Protein AF-A0A949JC53-F1 (afdb_monomer)

Radius of gyration: 21.45 Å; Cα contacts (8 Å, |Δi|>4): 448; chains: 1; bounding box: 57×36×57 Å

Solvent-accessible surface area (backbone atoms only — not comparable to full-atom values): 15168 Å² total; per-residue (Å²): 113,75,51,43,52,33,27,23,20,43,12,24,28,53,24,47,77,73,70,46,55,82,69,54,17,54,52,41,6,49,57,23,25,50,63,68,54,41,64,61,39,59,80,43,37,79,64,39,66,74,40,99,60,25,71,49,54,38,85,60,16,42,64,38,10,58,61,41,40,53,50,56,18,48,58,40,27,75,80,37,54,68,62,9,50,51,46,38,52,27,44,50,48,37,47,49,58,38,23,39,13,55,81,26,33,20,46,51,38,92,84,36,89,63,68,47,54,68,25,56,28,32,72,74,39,68,68,60,42,52,32,21,46,47,17,42,42,15,72,80,71,73,41,65,46,67,60,30,47,49,52,41,51,46,52,54,50,48,40,48,56,46,48,72,72,40,81,66,53,93,50,40,39,32,79,44,95,55,33,29,32,37,65,47,85,65,94,39,33,42,30,33,39,33,38,76,84,62,57,73,50,73,49,81,41,71,39,53,44,92,88,57,58,68,69,59,52,54,56,48,52,51,56,33,65,80,38,79,50,38,79,71,38,78,47,62,23,42,39,80,52,98,86,32,41,39,37,32,29,57,68,57,78,77,51,61,93,86,44,89,81,72,68,60,37,37,38,39,78,90,79,71,43,47,29,33,72,58,95,89,37,84,42,78,108

Mean predicted aligned error: 5.54 Å

Structure (mmCIF, N/CA/C/O backbone):
data_AF-A0A949JC53-F1
#
_entry.id   AF-A0A949JC53-F1
#
loop_
_atom_site.group_PDB
_atom_site.id
_atom_site.type_symbol
_atom_site.label_atom_id
_atom_site.label_alt_id
_atom_site.label_comp_id
_atom_site.label_asym_id
_atom_site.label_entity_id
_atom_site.label_seq_id
_atom_site.pdbx_PDB_ins_code
_atom_site.Cartn_x
_atom_site.Cartn_y
_atom_site.Cartn_z
_atom_site.occupancy
_atom_site.B_iso_or_equiv
_atom_site.auth_seq_id
_atom_site.auth_comp_id
_atom_site.auth_asym_id
_atom_site.auth_atom_id
_atom_site.pdbx_PDB_model_num
ATOM 1 N N . MET A 1 1 ? -5.232 5.824 -6.707 1.00 53.38 1 MET A N 1
ATOM 2 C CA . MET A 1 1 ? -4.637 6.855 -7.592 1.00 53.38 1 MET A CA 1
ATOM 3 C C . MET A 1 1 ? -3.238 7.276 -7.168 1.00 53.38 1 MET A C 1
ATOM 5 O O . MET A 1 1 ? -2.358 7.198 -8.003 1.00 53.38 1 MET A O 1
ATOM 9 N N . ALA A 1 2 ? -2.981 7.684 -5.919 1.00 59.00 2 ALA A N 1
ATOM 10 C CA . ALA A 1 2 ? -1.643 8.177 -5.573 1.00 59.00 2 ALA A CA 1
ATOM 11 C C . ALA A 1 2 ? -0.525 7.105 -5.632 1.00 59.00 2 ALA A C 1
ATOM 13 O O . ALA A 1 2 ? 0.585 7.415 -6.048 1.00 59.00 2 ALA A O 1
ATOM 14 N N . ALA A 1 3 ? -0.840 5.843 -5.305 1.00 74.75 3 ALA A N 1
ATOM 15 C CA . ALA A 1 3 ? 0.086 4.712 -5.450 1.00 74.75 3 ALA A CA 1
ATOM 16 C C . ALA A 1 3 ? 0.466 4.422 -6.917 1.00 74.75 3 ALA A C 1
ATOM 18 O O . ALA A 1 3 ? 1.625 4.134 -7.201 1.00 74.75 3 ALA A O 1
ATOM 19 N N . ALA A 1 4 ? -0.460 4.625 -7.861 1.00 85.19 4 ALA A N 1
ATOM 20 C CA . ALA A 1 4 ? -0.208 4.408 -9.286 1.00 85.19 4 ALA A CA 1
ATOM 21 C C . ALA A 1 4 ? 0.917 5.304 -9.835 1.00 85.19 4 ALA A C 1
ATOM 23 O O . ALA A 1 4 ? 1.639 4.894 -10.741 1.00 85.19 4 ALA A O 1
ATOM 24 N N . TYR A 1 5 ? 1.115 6.502 -9.265 1.00 90.69 5 TYR A N 1
ATOM 25 C CA . TYR A 1 5 ? 2.231 7.373 -9.648 1.00 90.69 5 TYR A CA 1
ATOM 26 C C . TYR A 1 5 ? 3.585 6.782 -9.270 1.00 90.69 5 TYR A C 1
ATOM 28 O O . TYR A 1 5 ? 4.510 6.858 -10.071 1.00 90.69 5 TYR A O 1
ATOM 36 N N . ILE A 1 6 ? 3.698 6.166 -8.087 1.00 94.44 6 ILE A N 1
ATOM 37 C CA . ILE A 1 6 ? 4.937 5.504 -7.665 1.00 94.44 6 ILE A CA 1
ATOM 38 C C . ILE A 1 6 ? 5.300 4.427 -8.684 1.00 94.44 6 ILE A C 1
ATOM 40 O O . ILE A 1 6 ? 6.411 4.422 -9.203 1.00 94.44 6 ILE A O 1
ATOM 44 N N . HIS A 1 7 ? 4.345 3.569 -9.038 1.00 94.69 7 HIS A N 1
ATOM 45 C CA . HIS A 1 7 ? 4.577 2.474 -9.981 1.00 94.69 7 HIS A CA 1
ATOM 46 C C . HIS A 1 7 ? 4.909 2.972 -11.390 1.00 94.69 7 HIS A C 1
ATOM 48 O O . HIS A 1 7 ? 5.831 2.462 -12.022 1.00 94.69 7 HIS A O 1
ATOM 54 N N . PHE A 1 8 ? 4.221 4.019 -11.851 1.00 95.94 8 PHE A N 1
ATOM 55 C CA . PHE A 1 8 ? 4.523 4.686 -13.117 1.00 95.94 8 PHE A CA 1
ATOM 56 C C . PHE A 1 8 ? 5.955 5.243 -13.146 1.00 95.94 8 PHE A C 1
ATOM 58 O O . PHE A 1 8 ? 6.707 4.988 -14.088 1.00 95.94 8 PHE A O 1
ATOM 65 N N . PHE A 1 9 ? 6.358 5.973 -12.102 1.00 97.44 9 PHE A N 1
ATOM 66 C CA . PHE A 1 9 ? 7.682 6.587 -12.030 1.00 97.44 9 PHE A CA 1
ATOM 67 C C . PHE A 1 9 ? 8.806 5.558 -11.905 1.00 97.44 9 PHE A C 1
ATOM 69 O O . PHE A 1 9 ? 9.848 5.693 -12.546 1.00 97.44 9 PHE A O 1
ATOM 76 N N . LEU A 1 10 ? 8.587 4.495 -11.135 1.00 97.31 10 LEU A N 1
ATOM 77 C CA . LEU A 1 10 ? 9.528 3.383 -11.070 1.00 97.31 10 LEU A CA 1
ATOM 78 C C . LEU A 1 10 ? 9.643 2.667 -12.418 1.00 97.31 10 LEU A C 1
ATOM 80 O O . LEU A 1 10 ? 10.749 2.297 -12.803 1.00 97.31 10 LEU A O 1
ATOM 84 N N . GLY A 1 11 ? 8.543 2.553 -13.168 1.00 97.44 11 GLY A N 1
ATOM 85 C CA . GLY A 1 11 ? 8.557 1.998 -14.518 1.00 97.44 11 GLY A CA 1
ATOM 86 C C . GLY A 1 11 ? 9.395 2.804 -15.507 1.00 97.44 11 GLY A C 1
ATOM 87 O O . GLY A 1 11 ? 10.150 2.223 -16.286 1.00 97.44 11 GLY A O 1
ATOM 88 N N . ILE A 1 12 ? 9.351 4.136 -15.418 1.00 98.12 12 ILE A N 1
ATOM 89 C CA . ILE A 1 12 ? 10.272 5.015 -16.156 1.00 98.12 12 ILE A CA 1
ATOM 90 C C . ILE A 1 12 ? 11.727 4.730 -15.747 1.00 98.12 12 ILE A C 1
ATOM 92 O O . ILE A 1 12 ? 12.594 4.589 -16.608 1.00 98.12 12 ILE A O 1
ATOM 96 N N . GLY A 1 13 ? 11.996 4.590 -14.446 1.00 97.88 13 GLY A N 1
ATOM 97 C CA . GLY A 1 13 ? 13.320 4.226 -13.933 1.00 97.88 13 GLY A CA 1
ATOM 98 C C . GLY A 1 13 ? 13.847 2.910 -14.506 1.00 97.88 13 GLY A C 1
ATOM 99 O O . GLY A 1 13 ? 14.988 2.832 -14.961 1.00 97.88 13 GLY A O 1
ATOM 100 N N . VAL A 1 14 ? 13.003 1.876 -14.535 1.00 98.00 14 VAL A N 1
ATOM 101 C CA . VAL A 1 14 ? 13.343 0.588 -15.154 1.00 98.00 14 VAL A CA 1
ATOM 102 C C . VAL A 1 14 ? 13.634 0.775 -16.639 1.00 98.00 14 VAL A C 1
ATOM 104 O O . VAL A 1 14 ? 14.617 0.240 -17.129 1.00 98.00 14 VAL A O 1
ATOM 107 N N . ALA A 1 15 ? 12.855 1.580 -17.358 1.00 97.81 15 ALA A N 1
ATOM 108 C CA . ALA A 1 15 ? 13.113 1.852 -18.769 1.00 97.81 15 ALA A CA 1
ATOM 109 C C . ALA A 1 15 ? 14.512 2.457 -19.006 1.00 97.81 15 ALA A C 1
ATOM 111 O O . ALA A 1 15 ? 15.230 2.008 -19.902 1.00 97.81 15 ALA A O 1
ATOM 112 N N . TYR A 1 16 ? 14.943 3.402 -18.162 1.00 97.88 16 TYR A N 1
ATOM 113 C CA . TYR A 1 16 ? 16.295 3.965 -18.238 1.00 97.88 16 TYR A CA 1
ATOM 114 C C . TYR A 1 16 ? 17.396 2.937 -17.962 1.00 97.88 16 TYR A C 1
ATOM 116 O O . TYR A 1 16 ? 18.424 2.975 -18.636 1.00 97.88 16 TYR A O 1
ATOM 124 N N . LEU A 1 17 ? 17.188 1.985 -17.041 1.00 97.25 17 LEU A N 1
ATOM 125 C CA . LEU A 1 17 ? 18.146 0.890 -16.806 1.00 97.25 17 LEU A CA 1
ATOM 126 C C . LEU A 1 17 ? 18.382 0.031 -18.059 1.00 97.25 17 LEU A C 1
ATOM 128 O O . LEU A 1 17 ? 19.449 -0.557 -18.209 1.00 97.25 17 LEU A O 1
ATOM 132 N N . PHE A 1 18 ? 17.400 -0.026 -18.960 1.00 97.38 18 PHE A N 1
ATOM 133 C CA . PHE A 1 18 ? 17.483 -0.741 -20.234 1.00 97.38 18 PHE A CA 1
ATOM 134 C C . PHE A 1 18 ? 17.873 0.161 -21.418 1.00 97.38 18 PHE A C 1
ATOM 136 O O . PHE A 1 18 ? 17.876 -0.297 -22.558 1.00 97.38 18 PHE A O 1
ATOM 143 N N . GLY A 1 19 ? 18.221 1.427 -21.166 1.00 96.38 19 GLY A N 1
ATOM 144 C CA . GLY A 1 19 ? 18.688 2.364 -22.190 1.00 96.38 19 GLY A CA 1
ATOM 145 C C . GLY A 1 19 ? 17.589 2.997 -23.049 1.00 96.38 19 GLY A C 1
ATOM 146 O O . GLY A 1 19 ? 17.907 3.647 -24.043 1.00 96.38 19 GLY A O 1
ATOM 147 N N . TYR A 1 20 ? 16.313 2.842 -22.684 1.00 96.88 20 TYR A N 1
ATOM 148 C CA . TYR A 1 20 ? 15.215 3.522 -23.378 1.00 96.88 20 TYR A CA 1
ATOM 149 C C . TYR A 1 20 ? 15.246 5.033 -23.126 1.00 96.88 20 TYR A C 1
ATOM 151 O O . TYR A 1 20 ? 15.713 5.504 -22.086 1.00 96.88 20 TYR A O 1
ATOM 159 N N . SER A 1 21 ? 14.700 5.812 -24.065 1.00 95.44 21 SER A N 1
ATOM 160 C CA . SER A 1 21 ? 14.598 7.271 -23.935 1.00 95.44 21 SER A CA 1
ATOM 161 C C . SER A 1 21 ? 13.343 7.839 -24.617 1.00 95.44 21 SER A C 1
ATOM 163 O O . SER A 1 21 ? 12.553 7.115 -25.221 1.00 95.44 21 SER A O 1
ATOM 165 N N . GLY A 1 22 ? 13.108 9.149 -24.481 1.00 94.50 22 GLY A N 1
ATOM 166 C CA . GLY A 1 22 ? 12.021 9.843 -25.181 1.00 94.50 22 GLY A CA 1
ATOM 167 C C . GLY A 1 22 ? 10.619 9.330 -24.830 1.00 94.50 22 GLY A C 1
ATOM 168 O O . GLY A 1 22 ? 10.215 9.335 -23.672 1.00 94.50 22 GLY A O 1
ATOM 169 N N . ILE A 1 23 ? 9.846 8.924 -25.840 1.00 96.44 23 ILE A N 1
ATOM 170 C CA . ILE A 1 23 ? 8.473 8.424 -25.650 1.00 96.44 23 ILE A CA 1
ATOM 171 C C . ILE A 1 23 ? 8.442 6.989 -25.105 1.00 96.44 23 ILE A C 1
ATOM 173 O O . ILE A 1 23 ? 7.496 6.610 -24.416 1.00 96.44 23 ILE A O 1
ATOM 177 N N . GLU A 1 24 ? 9.482 6.197 -25.370 1.00 96.50 24 GLU A N 1
ATOM 178 C CA . GLU A 1 24 ? 9.531 4.780 -25.002 1.00 96.50 24 GLU A CA 1
ATOM 179 C C . GLU A 1 24 ? 9.523 4.604 -23.483 1.00 96.50 24 GLU A C 1
ATOM 181 O O . GLU A 1 24 ? 8.818 3.742 -22.961 1.00 96.50 24 GLU A O 1
ATOM 186 N N . VAL A 1 25 ? 10.223 5.480 -22.755 1.00 97.00 25 VAL A N 1
ATOM 187 C CA . VAL A 1 25 ? 10.235 5.453 -21.285 1.00 97.00 25 VAL A CA 1
ATOM 188 C C . VAL A 1 25 ? 8.859 5.735 -20.688 1.00 97.00 25 VAL A C 1
ATOM 190 O O . VAL A 1 25 ? 8.498 5.124 -19.686 1.00 97.00 25 VAL A O 1
ATOM 193 N N . LEU A 1 26 ? 8.050 6.587 -21.328 1.00 97.00 26 LEU A N 1
ATOM 194 C CA . LEU A 1 26 ? 6.676 6.848 -20.892 1.00 97.00 26 LEU A CA 1
ATOM 195 C C . LEU A 1 26 ? 5.783 5.626 -21.129 1.00 97.00 26 LEU A C 1
ATOM 197 O O . LEU A 1 26 ? 4.977 5.287 -20.266 1.00 97.00 26 LEU A O 1
ATOM 201 N N . ILE A 1 27 ? 5.957 4.931 -22.259 1.00 96.38 27 ILE A N 1
ATOM 202 C CA . ILE A 1 27 ? 5.231 3.689 -22.561 1.00 96.38 27 ILE A CA 1
ATOM 203 C C . ILE A 1 27 ? 5.580 2.608 -21.533 1.00 96.38 27 ILE A C 1
ATOM 205 O O . ILE A 1 27 ? 4.681 1.996 -20.960 1.00 96.38 27 ILE A O 1
ATOM 209 N N . VAL A 1 28 ? 6.868 2.399 -21.249 1.00 95.44 28 VAL A N 1
ATOM 210 C CA . VAL A 1 28 ? 7.312 1.420 -20.244 1.00 95.44 28 VAL A CA 1
ATOM 211 C C . VAL A 1 28 ? 6.831 1.801 -18.839 1.00 95.44 28 VAL A C 1
ATOM 213 O O . VAL A 1 28 ? 6.386 0.931 -18.091 1.00 95.44 28 VAL A O 1
ATOM 216 N N . GLY A 1 29 ? 6.830 3.093 -18.500 1.00 95.25 29 GLY A N 1
ATOM 217 C CA . GLY A 1 29 ? 6.218 3.605 -17.273 1.00 95.25 29 GLY A CA 1
ATOM 218 C C . GLY A 1 29 ? 4.741 3.230 -17.154 1.00 95.25 29 GLY A C 1
ATOM 219 O O . GLY A 1 29 ? 4.313 2.703 -16.127 1.00 95.25 29 GLY A O 1
ATOM 220 N N . LEU A 1 30 ? 3.954 3.447 -18.215 1.00 94.69 30 LEU A N 1
ATOM 221 C CA . LEU A 1 30 ? 2.532 3.083 -18.249 1.00 94.69 30 LEU A CA 1
ATOM 222 C C . LEU A 1 30 ? 2.321 1.573 -18.125 1.00 94.69 30 LEU A C 1
ATOM 224 O O . LEU A 1 30 ? 1.408 1.149 -17.419 1.00 94.69 30 LEU A O 1
ATOM 228 N N . ILE A 1 31 ? 3.181 0.764 -18.751 1.00 93.06 31 ILE A N 1
ATOM 229 C CA . ILE A 1 31 ? 3.168 -0.691 -18.575 1.00 93.06 31 ILE A CA 1
ATOM 230 C C . ILE A 1 31 ? 3.366 -1.037 -17.095 1.00 93.06 31 ILE A C 1
ATOM 232 O O . ILE A 1 31 ? 2.597 -1.827 -16.565 1.00 93.06 31 ILE A O 1
ATOM 236 N N . GLY A 1 32 ? 4.318 -0.416 -16.391 1.00 89.44 32 GLY A N 1
ATOM 237 C CA . GLY A 1 32 ? 4.515 -0.646 -14.951 1.00 89.44 32 GLY A CA 1
ATOM 238 C C . GLY A 1 32 ? 3.303 -0.284 -14.080 1.00 89.44 32 GLY A C 1
ATOM 239 O O . GLY A 1 32 ? 3.049 -0.933 -13.064 1.00 89.44 32 GLY A O 1
ATOM 240 N N . ALA A 1 33 ? 2.506 0.699 -14.502 1.00 91.06 33 ALA A N 1
ATOM 241 C CA . ALA A 1 33 ? 1.261 1.081 -13.834 1.00 91.06 33 ALA A CA 1
ATOM 242 C C . ALA A 1 33 ? 0.037 0.243 -14.259 1.00 91.06 33 ALA A C 1
ATOM 244 O O . ALA A 1 33 ? -1.024 0.374 -13.653 1.00 91.06 33 ALA A O 1
ATOM 245 N N . LEU A 1 34 ? 0.159 -0.635 -15.263 1.00 90.38 34 LEU A N 1
ATOM 246 C CA . LEU A 1 34 ? -0.959 -1.401 -15.830 1.00 90.38 34 LEU A CA 1
ATOM 247 C C . LEU A 1 34 ? -1.666 -2.293 -14.799 1.00 90.38 34 LEU A C 1
ATOM 249 O O . LEU A 1 34 ? -2.874 -2.493 -14.893 1.00 90.38 34 LEU A O 1
ATOM 253 N N . GLN A 1 35 ? -0.944 -2.807 -13.798 1.00 87.94 35 GLN A N 1
ATOM 254 C CA . GLN A 1 35 ? -1.544 -3.620 -12.730 1.00 87.94 35 GLN A CA 1
ATOM 255 C C . GLN A 1 35 ? -2.570 -2.831 -11.898 1.00 87.94 35 GLN A C 1
ATOM 257 O O . GLN A 1 35 ? -3.537 -3.423 -11.429 1.00 87.94 35 GLN A O 1
ATOM 262 N N . ASP A 1 36 ? -2.410 -1.507 -11.804 1.00 87.25 36 ASP A N 1
ATOM 263 C CA . ASP A 1 36 ? -3.318 -0.568 -11.128 1.00 87.25 36 ASP A CA 1
ATOM 264 C C . ASP A 1 36 ? -4.451 -0.057 -12.047 1.00 87.25 36 ASP A C 1
ATOM 266 O O . ASP A 1 36 ? -5.197 0.862 -11.700 1.00 87.25 36 ASP A O 1
ATOM 270 N N . MET A 1 37 ? -4.618 -0.626 -13.248 1.00 72.88 37 MET A N 1
ATOM 271 C CA . MET A 1 37 ? -5.768 -0.331 -14.117 1.00 72.88 37 MET A CA 1
ATOM 272 C C . MET A 1 37 ? -7.052 -1.068 -13.696 1.00 72.88 37 MET A C 1
ATOM 274 O O . MET A 1 37 ? -7.976 -1.250 -14.492 1.00 72.88 37 MET A O 1
ATOM 278 N N . ASP A 1 38 ? -7.185 -1.403 -12.413 1.00 65.69 38 ASP A N 1
ATOM 279 C CA . ASP A 1 38 ? -8.430 -1.863 -11.791 1.00 65.69 38 ASP A CA 1
ATOM 280 C C . ASP A 1 38 ? -9.547 -0.794 -11.808 1.00 65.69 38 ASP A C 1
ATOM 282 O O . ASP A 1 38 ? -10.698 -1.081 -11.482 1.00 65.69 38 ASP A O 1
ATOM 286 N N . ALA A 1 39 ? -9.263 0.415 -12.313 1.00 56.62 39 ALA A N 1
ATOM 287 C CA . ALA A 1 39 ? -10.262 1.389 -12.765 1.00 56.62 39 ALA A CA 1
ATOM 288 C C . ALA A 1 39 ? -11.329 0.777 -13.698 1.00 56.62 39 ALA A C 1
ATOM 290 O O . ALA A 1 39 ? -12.491 1.181 -13.655 1.00 56.62 39 ALA A O 1
ATOM 291 N N . VAL A 1 40 ? -10.974 -0.226 -14.512 1.00 64.69 40 VAL A N 1
ATOM 292 C CA . VAL A 1 40 ? -11.957 -0.936 -15.348 1.00 64.69 40 VAL A CA 1
ATOM 293 C C . VAL A 1 40 ? -12.922 -1.753 -14.485 1.00 64.69 40 VAL A C 1
ATOM 295 O O . VAL A 1 40 ? -14.124 -1.766 -14.753 1.00 64.69 40 VAL A O 1
ATOM 298 N N . SER A 1 41 ? -12.440 -2.363 -13.400 1.00 66.75 41 SER A N 1
ATOM 299 C CA . SER A 1 41 ? -13.287 -3.063 -12.431 1.00 66.75 41 SER A CA 1
ATOM 300 C C . SER A 1 41 ? -14.282 -2.119 -11.752 1.00 66.75 41 SER A C 1
ATOM 302 O O . SER A 1 41 ? -15.401 -2.531 -11.453 1.00 66.75 41 SER A O 1
ATOM 304 N N . PHE A 1 42 ? -13.939 -0.837 -11.568 1.00 67.06 42 PHE A N 1
ATOM 305 C CA . PHE A 1 42 ? -14.878 0.160 -11.037 1.00 67.06 42 PHE A CA 1
ATOM 306 C C . PHE A 1 42 ? -16.089 0.393 -11.951 1.00 67.06 42 PHE A C 1
ATOM 308 O O . PHE A 1 42 ? -17.198 0.569 -11.445 1.00 67.06 42 PHE A O 1
ATOM 315 N N . LEU A 1 43 ? -15.919 0.333 -13.279 1.00 73.88 43 LEU A N 1
ATOM 316 C CA . LEU A 1 43 ? -17.031 0.488 -14.232 1.00 73.88 4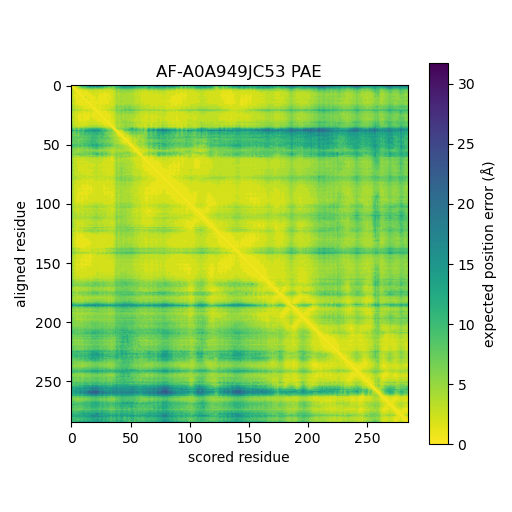3 LEU A CA 1
ATOM 317 C C . LEU A 1 43 ? -18.087 -0.618 -14.082 1.00 73.88 43 LEU A C 1
ATOM 319 O O . LEU A 1 43 ? -19.267 -0.389 -14.342 1.00 73.88 43 LEU A O 1
ATOM 323 N N . PHE A 1 44 ? -17.672 -1.795 -13.614 1.00 77.19 44 PHE A N 1
ATOM 324 C CA . PHE A 1 44 ? -18.531 -2.960 -13.399 1.00 77.19 44 PHE A CA 1
ATOM 325 C C . PHE A 1 44 ? -18.650 -3.337 -11.919 1.00 77.19 44 PHE A C 1
ATOM 327 O O . PHE A 1 44 ? -19.040 -4.461 -11.597 1.00 77.19 44 PHE A O 1
ATOM 334 N N . TYR A 1 45 ? -18.338 -2.408 -11.005 1.00 72.12 45 TYR A N 1
ATOM 335 C CA . TYR A 1 45 ? -18.220 -2.693 -9.574 1.00 72.12 45 TYR A CA 1
ATOM 336 C C . TYR A 1 45 ? -19.473 -3.360 -9.007 1.00 72.12 45 TYR A C 1
ATOM 338 O O . TYR A 1 45 ? -19.371 -4.339 -8.279 1.00 72.12 45 TYR A O 1
ATOM 346 N N . ARG A 1 46 ? -20.666 -2.883 -9.384 1.00 72.75 46 ARG A N 1
ATOM 347 C CA . ARG A 1 46 ? -21.946 -3.418 -8.889 1.00 72.75 46 ARG A CA 1
ATOM 348 C C . ARG A 1 46 ? -22.193 -4.866 -9.320 1.00 72.75 46 ARG A C 1
ATOM 350 O O . ARG A 1 46 ? -22.827 -5.628 -8.595 1.00 72.75 46 ARG A O 1
ATOM 357 N N . GLN A 1 47 ? -21.763 -5.229 -10.523 1.00 81.31 47 GLN A N 1
ATOM 358 C CA . GLN A 1 47 ? -21.897 -6.579 -11.058 1.00 81.31 47 GLN A CA 1
ATOM 359 C C . GLN A 1 47 ? -20.840 -7.494 -10.439 1.00 81.31 47 GLN A C 1
ATOM 361 O O . GLN A 1 47 ? -21.157 -8.599 -10.004 1.00 81.31 47 GLN A O 1
ATOM 366 N N . ILE A 1 48 ? -19.603 -7.001 -10.348 1.00 76.25 48 ILE A N 1
ATOM 367 C CA . ILE A 1 48 ? -18.467 -7.716 -9.772 1.00 76.25 48 ILE A CA 1
ATOM 368 C C . ILE A 1 48 ? -18.701 -7.998 -8.287 1.00 76.25 48 ILE A C 1
ATOM 370 O O . ILE A 1 48 ? -18.512 -9.138 -7.870 1.00 76.25 48 ILE A O 1
ATOM 374 N N . SER A 1 49 ? -19.168 -7.016 -7.509 1.00 69.38 49 SER A N 1
ATOM 375 C CA . SER A 1 49 ? -19.378 -7.138 -6.060 1.00 69.38 49 SER A CA 1
ATOM 376 C C . SER A 1 49 ? -20.414 -8.197 -5.685 1.00 69.38 49 SER A C 1
ATOM 378 O O . SER A 1 49 ? -20.307 -8.812 -4.632 1.00 69.38 49 SER A O 1
ATOM 380 N N . ARG A 1 50 ? -21.382 -8.464 -6.570 1.00 76.19 50 A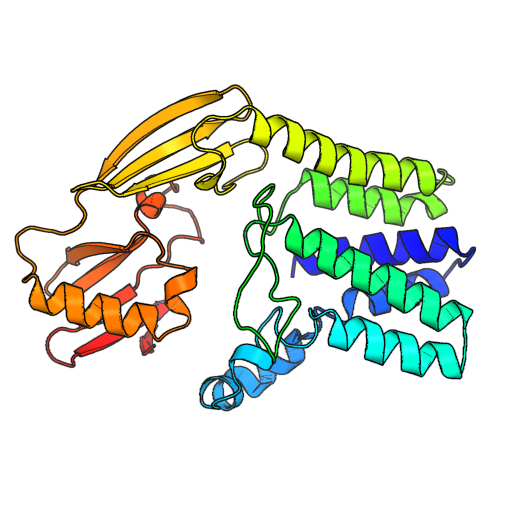RG A N 1
ATOM 381 C CA . ARG A 1 50 ? -22.400 -9.513 -6.395 1.00 76.19 50 ARG A CA 1
ATOM 382 C C . ARG A 1 50 ? -21.927 -10.904 -6.813 1.00 76.19 50 ARG A C 1
ATOM 384 O O . ARG A 1 50 ? -22.636 -11.883 -6.596 1.00 76.19 50 ARG A O 1
ATOM 391 N N . SER A 1 51 ? -20.771 -11.003 -7.462 1.00 79.88 51 SER A N 1
ATOM 392 C CA . SER A 1 51 ? -20.228 -12.280 -7.914 1.00 79.88 51 SER A CA 1
ATOM 393 C C . SER A 1 51 ? -19.465 -12.985 -6.791 1.00 79.88 51 SER A C 1
ATOM 395 O O . SER A 1 51 ? -18.856 -12.348 -5.936 1.00 79.88 51 SER A O 1
ATOM 397 N N . ARG A 1 52 ? -19.407 -14.321 -6.843 1.00 77.56 52 ARG A N 1
ATOM 398 C CA . ARG A 1 52 ? -18.561 -15.126 -5.937 1.00 77.56 52 ARG A CA 1
ATOM 399 C C . ARG A 1 52 ? -17.056 -14.897 -6.140 1.00 77.56 52 ARG A C 1
ATOM 401 O O . ARG A 1 52 ? -16.259 -15.377 -5.345 1.00 77.56 52 ARG A O 1
ATOM 408 N N . ALA A 1 53 ? -16.680 -14.209 -7.217 1.00 79.69 53 ALA A N 1
ATOM 409 C CA . ALA A 1 53 ? -15.305 -13.910 -7.593 1.00 79.69 53 ALA A CA 1
ATOM 410 C C . ALA A 1 53 ? -14.956 -12.426 -7.397 1.00 79.69 53 ALA A C 1
ATOM 412 O O . ALA A 1 53 ? -13.930 -11.983 -7.905 1.00 79.69 53 ALA A O 1
ATOM 413 N N . SER A 1 54 ? -15.794 -11.662 -6.685 1.00 75.88 54 SER A N 1
ATOM 414 C CA . SER A 1 54 ? -15.624 -10.220 -6.467 1.00 75.88 54 SER A CA 1
ATOM 415 C C . SER A 1 54 ? -14.202 -9.871 -6.021 1.00 75.88 54 SER A C 1
ATOM 417 O O . SER A 1 54 ? -13.560 -9.020 -6.631 1.00 75.88 54 SER A O 1
ATOM 419 N N . GLU A 1 55 ? -13.671 -10.618 -5.053 1.00 76.88 55 GLU A N 1
ATOM 420 C CA . GLU A 1 55 ? -12.322 -10.467 -4.496 1.00 76.88 55 GLU A CA 1
ATOM 421 C C . GLU A 1 55 ? -11.194 -10.536 -5.542 1.00 76.88 55 GLU A C 1
ATOM 423 O O . GLU A 1 55 ? -10.173 -9.876 -5.368 1.00 76.88 55 GLU A O 1
ATOM 428 N N . LEU A 1 56 ? -11.360 -11.297 -6.634 1.00 82.44 56 LEU A N 1
ATOM 429 C CA . LEU A 1 56 ? -10.338 -11.428 -7.685 1.00 82.44 56 LEU A CA 1
ATOM 430 C C . LEU A 1 56 ? -10.246 -10.190 -8.577 1.00 82.44 56 LEU A C 1
ATOM 432 O O . LEU A 1 56 ? -9.200 -9.945 -9.174 1.00 82.44 56 LEU A O 1
ATOM 436 N N . PHE A 1 57 ? -11.338 -9.437 -8.682 1.00 78.94 57 PHE A N 1
ATOM 437 C CA . PHE A 1 57 ? -11.450 -8.270 -9.556 1.00 78.94 57 PHE A CA 1
ATOM 438 C C . PHE A 1 57 ? -11.366 -6.945 -8.794 1.00 78.94 57 PHE A C 1
ATOM 440 O O . PHE A 1 57 ? -11.360 -5.883 -9.416 1.00 78.94 57 PHE A O 1
ATOM 447 N N . MET A 1 58 ? -11.306 -6.986 -7.462 1.00 76.31 58 MET A N 1
ATOM 448 C CA . MET A 1 58 ? -11.048 -5.806 -6.641 1.00 76.31 58 MET A CA 1
ATOM 449 C C . MET A 1 58 ? -9.599 -5.325 -6.788 1.00 76.31 58 MET A C 1
ATOM 451 O O . MET A 1 58 ? -8.724 -6.058 -7.251 1.00 76.31 58 MET A O 1
ATOM 455 N N . HIS A 1 59 ? -9.344 -4.082 -6.366 1.00 80.38 59 HIS A N 1
ATOM 456 C CA . HIS A 1 59 ? -7.997 -3.511 -6.323 1.00 80.38 59 HIS A CA 1
ATOM 457 C C . HIS A 1 59 ? -7.037 -4.457 -5.585 1.00 80.38 59 HIS A C 1
ATOM 459 O O . HIS A 1 59 ? -7.294 -4.849 -4.442 1.00 80.38 59 HIS A O 1
ATOM 465 N N . ARG A 1 60 ? -5.919 -4.812 -6.229 1.00 83.44 60 ARG A N 1
ATOM 466 C CA . ARG A 1 60 ? -4.947 -5.816 -5.752 1.00 83.44 60 ARG A CA 1
ATOM 467 C C . ARG A 1 60 ? -5.474 -7.244 -5.634 1.00 83.44 60 ARG A C 1
ATOM 469 O O . ARG A 1 60 ? -5.044 -7.985 -4.745 1.00 83.44 60 ARG A O 1
ATOM 476 N N . GLY A 1 61 ? -6.404 -7.592 -6.519 1.00 86.38 61 GLY A N 1
ATOM 477 C CA . GLY A 1 61 ? -6.845 -8.953 -6.785 1.00 86.38 61 GLY A CA 1
ATOM 478 C C . GLY A 1 61 ? -5.857 -9.703 -7.685 1.00 86.38 61 GLY A C 1
ATOM 479 O O . GLY A 1 61 ? -4.643 -9.657 -7.482 1.00 86.38 61 GLY A O 1
ATOM 480 N N . ILE A 1 62 ? -6.364 -10.371 -8.725 1.00 90.00 62 ILE A N 1
ATOM 481 C CA . ILE A 1 62 ? -5.571 -11.287 -9.561 1.00 90.00 62 ILE A CA 1
ATOM 482 C C . ILE A 1 62 ? -4.380 -10.616 -10.267 1.00 90.00 62 ILE A C 1
ATOM 484 O O . ILE A 1 62 ? -3.352 -11.261 -10.465 1.00 90.00 62 ILE A O 1
ATOM 488 N N . THR A 1 63 ? -4.477 -9.327 -10.597 1.00 92.00 63 THR A N 1
ATOM 489 C CA . THR A 1 63 ? -3.418 -8.541 -11.258 1.00 92.00 63 THR A CA 1
ATOM 490 C C . THR A 1 63 ? -2.173 -8.354 -10.392 1.00 92.00 63 THR A C 1
ATOM 492 O O . THR A 1 63 ? -1.080 -8.158 -10.923 1.00 92.00 63 THR A O 1
ATOM 495 N N . HIS A 1 64 ? -2.303 -8.482 -9.070 1.00 94.06 64 HIS A N 1
ATOM 496 C CA . HIS A 1 64 ? -1.223 -8.325 -8.091 1.00 94.06 64 HIS A CA 1
ATOM 497 C C . HIS A 1 64 ? -0.812 -9.678 -7.497 1.00 94.06 64 HIS A C 1
ATOM 499 O O . HIS A 1 64 ? -0.540 -9.806 -6.301 1.00 94.06 64 HIS A O 1
ATOM 505 N N . THR A 1 65 ? -0.758 -10.705 -8.350 1.00 95.19 65 THR A N 1
ATOM 506 C CA . THR A 1 65 ? -0.338 -12.066 -7.988 1.00 95.19 65 THR A CA 1
ATOM 507 C C . THR A 1 65 ? 0.959 -12.457 -8.682 1.00 95.19 65 THR A C 1
ATOM 509 O O . THR A 1 65 ? 1.245 -12.015 -9.794 1.00 95.19 65 THR A O 1
ATOM 512 N N . ILE A 1 66 ? 1.730 -13.353 -8.058 1.00 96.56 66 ILE A N 1
ATOM 513 C CA . ILE A 1 66 ? 2.946 -13.917 -8.669 1.00 96.56 66 ILE A CA 1
ATOM 514 C C . ILE A 1 66 ? 2.587 -14.673 -9.956 1.00 96.56 66 ILE A C 1
ATOM 516 O O . ILE A 1 66 ? 3.322 -14.608 -10.940 1.00 96.56 66 ILE A O 1
ATOM 520 N N . LEU A 1 67 ? 1.428 -15.341 -9.971 1.00 95.75 67 LEU A N 1
ATOM 521 C CA . LEU A 1 67 ? 0.911 -16.032 -11.149 1.00 95.75 67 LEU A CA 1
ATOM 522 C C . LEU A 1 67 ? 0.698 -15.065 -12.320 1.00 95.75 67 LEU A C 1
ATOM 524 O O . LEU A 1 67 ? 1.137 -15.354 -13.431 1.00 95.75 67 LEU A O 1
ATOM 528 N N . PHE A 1 68 ? 0.062 -13.916 -12.077 1.00 94.75 68 PHE A N 1
ATOM 529 C CA . PHE A 1 68 ? -0.167 -12.911 -13.114 1.00 94.75 68 PHE A CA 1
ATOM 530 C C . PHE A 1 68 ? 1.144 -12.333 -13.651 1.00 94.75 68 PHE A C 1
ATOM 532 O O . PHE A 1 68 ? 1.291 -12.215 -14.868 1.00 94.75 68 PHE A O 1
ATOM 539 N N . ILE A 1 69 ? 2.125 -12.060 -12.779 1.00 96.38 69 ILE A N 1
ATOM 540 C CA . ILE A 1 69 ? 3.463 -11.636 -13.215 1.00 96.38 69 ILE A CA 1
ATOM 541 C C . ILE A 1 69 ? 4.083 -12.677 -14.138 1.00 96.38 69 ILE A C 1
ATOM 543 O O . ILE A 1 69 ? 4.515 -12.338 -15.239 1.00 96.38 69 ILE A O 1
ATOM 547 N N . ALA A 1 70 ? 4.139 -13.935 -13.698 1.00 97.56 70 ALA A N 1
ATOM 548 C CA . ALA A 1 70 ? 4.791 -15.000 -14.447 1.00 97.56 70 ALA A CA 1
ATOM 549 C C . ALA A 1 70 ? 4.102 -15.240 -15.797 1.00 97.56 70 ALA A C 1
ATOM 551 O O . ALA A 1 70 ? 4.776 -15.402 -16.811 1.00 97.56 70 ALA A O 1
ATOM 552 N N . LEU A 1 71 ? 2.767 -15.197 -15.826 1.00 97.00 71 LEU A N 1
ATOM 553 C CA . LEU A 1 71 ? 1.990 -15.386 -17.045 1.00 97.00 71 LEU A CA 1
ATOM 554 C C . LEU A 1 71 ? 2.196 -14.233 -18.034 1.00 97.00 71 LEU A C 1
ATOM 556 O O . LEU A 1 71 ? 2.548 -14.477 -19.184 1.00 97.00 71 LEU A O 1
ATOM 560 N N . MET A 1 72 ? 1.996 -12.983 -17.604 1.00 95.94 72 MET A N 1
ATOM 561 C CA . MET A 1 72 ? 2.098 -11.825 -18.499 1.00 95.94 72 MET A CA 1
ATOM 562 C C . MET A 1 72 ? 3.528 -11.621 -18.996 1.00 95.94 72 MET A C 1
ATOM 564 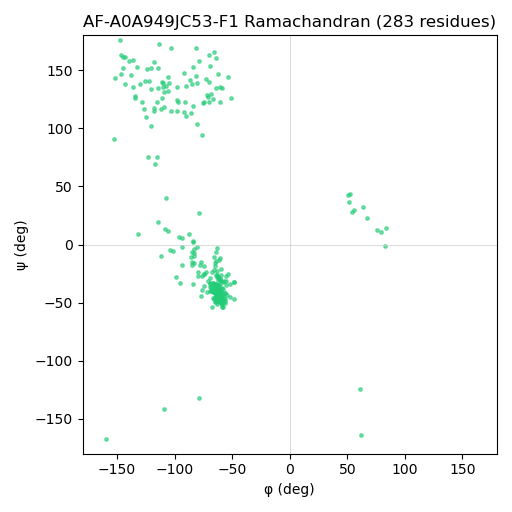O O . MET A 1 72 ? 3.745 -11.453 -20.196 1.00 95.94 72 MET A O 1
ATOM 568 N N . SER A 1 73 ? 4.512 -11.689 -18.095 1.00 97.31 73 SER A N 1
ATOM 569 C CA . SER A 1 73 ? 5.914 -11.557 -18.490 1.00 97.31 73 SER A CA 1
ATOM 570 C C . SER A 1 73 ? 6.369 -12.736 -19.350 1.00 97.31 73 SER A C 1
ATOM 572 O O . SER A 1 73 ? 7.025 -12.507 -20.358 1.00 97.31 73 SER A O 1
ATOM 574 N N . GLY A 1 74 ? 5.953 -13.970 -19.038 1.00 98.06 74 GLY A N 1
ATOM 575 C CA . GLY A 1 74 ? 6.277 -15.171 -19.811 1.00 98.06 74 GLY A CA 1
ATOM 576 C C . GLY A 1 74 ? 5.701 -15.168 -21.229 1.00 98.06 74 GLY A C 1
ATOM 577 O O . GLY A 1 74 ? 6.421 -15.489 -22.175 1.00 98.06 74 GLY A O 1
ATOM 578 N N . ILE A 1 75 ? 4.440 -14.748 -21.401 1.00 97.81 75 ILE A N 1
ATOM 579 C CA . ILE A 1 75 ? 3.821 -14.598 -22.729 1.00 97.81 75 ILE A CA 1
ATOM 580 C C . ILE A 1 75 ? 4.629 -13.608 -23.568 1.00 97.81 75 ILE A C 1
ATOM 582 O O . ILE A 1 75 ? 5.010 -13.930 -24.689 1.00 97.81 75 ILE A O 1
ATOM 586 N N . VAL A 1 76 ? 4.932 -12.421 -23.033 1.00 97.50 76 VAL A N 1
ATOM 587 C CA . VAL A 1 76 ? 5.690 -11.413 -23.788 1.00 97.50 76 VAL A CA 1
ATOM 588 C C . VAL A 1 76 ? 7.132 -11.856 -24.016 1.00 97.50 76 VAL A C 1
ATOM 590 O O . VAL A 1 76 ? 7.663 -11.635 -25.098 1.00 97.50 76 VAL A O 1
ATOM 593 N N . PHE A 1 77 ? 7.750 -12.537 -23.050 1.00 97.75 77 PHE A N 1
ATOM 594 C CA . PHE A 1 77 ? 9.111 -13.057 -23.165 1.00 97.75 77 PHE A CA 1
ATOM 595 C C . PHE A 1 77 ? 9.262 -14.030 -24.339 1.00 97.75 77 PHE A C 1
ATOM 597 O O . PHE A 1 77 ? 10.275 -13.982 -25.033 1.00 97.75 77 PHE A O 1
ATOM 604 N N . PHE A 1 78 ? 8.244 -14.857 -24.605 1.00 97.75 78 PHE A N 1
ATOM 605 C CA . PHE A 1 78 ? 8.233 -15.782 -25.741 1.00 97.75 78 PHE A CA 1
ATOM 606 C C . PHE A 1 78 ? 8.339 -15.067 -27.100 1.00 97.75 78 PHE A C 1
ATOM 608 O O . PHE A 1 78 ? 8.973 -15.584 -28.016 1.00 97.75 78 PHE A O 1
ATOM 615 N N . PHE A 1 79 ? 7.758 -13.869 -27.229 1.00 97.56 79 PHE A N 1
ATOM 616 C CA . PHE A 1 79 ? 7.801 -13.081 -28.467 1.00 97.56 79 PHE A CA 1
ATOM 617 C C . PHE A 1 79 ? 8.935 -12.049 -28.489 1.00 97.56 79 PHE A C 1
ATOM 619 O O . PHE A 1 79 ? 9.473 -11.743 -29.550 1.00 97.56 79 PHE A O 1
ATOM 626 N N . HIS A 1 80 ? 9.288 -11.489 -27.332 1.00 97.38 80 HIS A N 1
ATOM 627 C CA . HIS A 1 80 ? 10.271 -10.423 -27.197 1.00 97.38 80 HIS A CA 1
ATOM 628 C C . HIS A 1 80 ? 10.937 -10.455 -25.809 1.00 97.38 80 HIS A C 1
ATOM 630 O O . HIS A 1 80 ? 10.508 -9.780 -24.870 1.00 97.38 80 HIS A O 1
ATOM 636 N N . ALA A 1 81 ? 12.048 -11.188 -25.696 1.00 97.69 81 ALA A N 1
ATOM 637 C CA . ALA A 1 81 ? 12.721 -11.482 -24.425 1.00 97.69 81 ALA A CA 1
ATOM 638 C C . ALA A 1 81 ? 13.024 -10.245 -23.553 1.00 97.69 81 ALA A C 1
ATOM 640 O O . ALA A 1 81 ? 12.734 -10.252 -22.359 1.00 97.69 81 ALA A O 1
ATOM 641 N N . ILE A 1 82 ? 13.554 -9.161 -24.141 1.00 97.19 82 ILE A N 1
ATOM 642 C CA . ILE A 1 82 ? 13.908 -7.938 -23.389 1.00 97.19 82 ILE A CA 1
ATOM 643 C C . ILE A 1 82 ? 12.661 -7.279 -22.780 1.00 97.19 82 ILE A C 1
ATOM 645 O O . ILE A 1 82 ? 12.631 -7.003 -21.585 1.00 97.19 82 ILE A O 1
ATOM 649 N N . LEU A 1 83 ? 11.604 -7.081 -23.571 1.00 96.19 83 LEU A N 1
ATOM 650 C CA . LEU A 1 83 ? 10.334 -6.532 -23.098 1.00 96.19 83 LEU A CA 1
ATOM 651 C C . LEU A 1 83 ? 9.675 -7.432 -22.043 1.00 96.19 83 LEU A C 1
ATOM 653 O O . LEU A 1 83 ? 9.162 -6.926 -21.048 1.00 96.19 83 LEU A O 1
ATOM 657 N N . GLY A 1 84 ? 9.733 -8.756 -22.217 1.00 97.88 84 GLY A N 1
ATOM 658 C CA . GLY A 1 84 ? 9.266 -9.706 -21.206 1.00 97.88 84 GLY A CA 1
ATOM 659 C C . GLY A 1 84 ? 10.001 -9.540 -19.873 1.00 97.88 84 GLY A C 1
ATOM 660 O O . GLY A 1 84 ? 9.364 -9.499 -18.821 1.00 97.88 84 GLY A O 1
ATOM 661 N N . LEU A 1 85 ? 11.325 -9.354 -19.912 1.00 98.06 85 LEU A N 1
ATOM 662 C CA . LEU A 1 85 ? 12.136 -9.079 -18.724 1.00 98.06 85 LEU A CA 1
ATOM 663 C C . LEU A 1 85 ? 11.791 -7.724 -18.082 1.00 98.06 85 LEU A C 1
ATOM 665 O O . LEU A 1 85 ? 11.685 -7.637 -16.860 1.00 98.06 85 LEU A O 1
ATOM 669 N N . ILE A 1 86 ? 11.560 -6.683 -18.883 1.00 97.56 86 ILE A N 1
ATOM 670 C CA . ILE A 1 86 ? 11.129 -5.365 -18.391 1.00 97.56 86 ILE A CA 1
ATOM 671 C C . ILE A 1 86 ? 9.781 -5.464 -17.675 1.00 97.56 86 ILE A C 1
ATOM 673 O O . ILE A 1 86 ? 9.631 -4.917 -16.585 1.00 97.56 86 ILE A O 1
ATOM 677 N N . ILE A 1 87 ? 8.813 -6.192 -18.243 1.00 97.19 87 ILE A N 1
ATOM 678 C CA . ILE A 1 87 ? 7.508 -6.437 -17.609 1.00 97.19 87 ILE A CA 1
ATOM 679 C C . ILE A 1 87 ? 7.680 -7.210 -16.302 1.00 97.19 87 ILE A C 1
ATOM 681 O O . ILE A 1 87 ? 7.085 -6.830 -15.295 1.00 97.19 87 ILE A O 1
ATOM 685 N N . LEU A 1 88 ? 8.513 -8.255 -16.293 1.00 98.00 88 LEU A N 1
ATOM 686 C CA . LEU A 1 88 ? 8.805 -9.027 -15.086 1.00 98.00 88 LEU A CA 1
ATOM 687 C C . LEU A 1 88 ? 9.340 -8.123 -13.969 1.00 98.00 88 LEU A C 1
ATOM 689 O O . LEU A 1 88 ? 8.822 -8.169 -12.854 1.00 98.00 88 LEU A O 1
ATOM 693 N N . ILE A 1 89 ? 10.344 -7.290 -14.263 1.00 98.06 89 ILE A N 1
ATOM 694 C CA . ILE A 1 89 ? 10.957 -6.381 -13.284 1.00 98.06 89 ILE A CA 1
ATOM 695 C C . I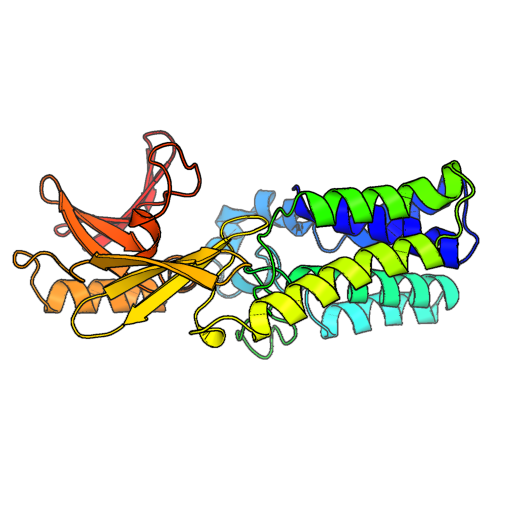LE A 1 89 ? 9.944 -5.337 -12.815 1.00 98.06 89 ILE A C 1
ATOM 697 O O . ILE A 1 89 ? 9.781 -5.157 -11.610 1.00 98.06 89 ILE A O 1
ATOM 701 N N . ASN A 1 90 ? 9.228 -4.695 -13.740 1.00 96.62 90 ASN A N 1
ATOM 702 C CA . ASN A 1 90 ? 8.234 -3.677 -13.413 1.00 96.62 90 ASN A CA 1
ATOM 703 C C . ASN A 1 90 ? 7.119 -4.217 -12.529 1.00 96.62 90 ASN A C 1
ATOM 705 O O . ASN A 1 90 ? 6.833 -3.638 -11.484 1.00 96.62 90 ASN A O 1
ATOM 709 N N . PHE A 1 91 ? 6.520 -5.346 -12.904 1.00 96.62 91 PHE A N 1
ATOM 710 C CA . PHE A 1 91 ? 5.433 -5.907 -12.114 1.00 96.62 91 PHE A CA 1
ATOM 711 C C . PHE A 1 91 ? 5.925 -6.454 -10.772 1.00 96.62 91 PHE A C 1
ATOM 713 O O . PHE A 1 91 ? 5.229 -6.350 -9.764 1.00 96.62 91 PHE A O 1
ATOM 720 N N . SER A 1 92 ? 7.140 -7.007 -10.722 1.00 97.62 92 SER A N 1
ATOM 721 C CA . SER A 1 92 ? 7.738 -7.433 -9.451 1.00 97.62 92 SER A CA 1
ATOM 722 C C . SER A 1 92 ? 7.969 -6.241 -8.526 1.00 97.62 92 SER A C 1
ATOM 724 O O . SER A 1 92 ? 7.668 -6.321 -7.337 1.00 97.62 92 SER A O 1
ATOM 726 N N . LEU A 1 93 ? 8.465 -5.127 -9.071 1.00 96.88 93 LEU A N 1
ATOM 727 C CA . LEU A 1 93 ? 8.695 -3.901 -8.321 1.00 96.88 93 LEU A CA 1
ATOM 728 C C . LEU A 1 93 ? 7.383 -3.294 -7.820 1.00 96.88 93 LEU A C 1
ATOM 730 O O . LEU A 1 93 ? 7.314 -2.915 -6.658 1.00 96.88 93 LEU A O 1
ATOM 734 N N . HIS A 1 94 ? 6.346 -3.285 -8.653 1.00 95.56 94 HIS A N 1
ATOM 735 C CA . HIS A 1 94 ? 4.997 -2.854 -8.292 1.00 95.56 94 HIS A CA 1
ATOM 736 C C . HIS A 1 94 ? 4.418 -3.687 -7.137 1.00 95.56 94 HIS A C 1
ATOM 738 O O . HIS A 1 94 ? 3.975 -3.151 -6.121 1.00 95.56 94 HIS A O 1
ATOM 744 N N . ILE A 1 95 ? 4.445 -5.020 -7.252 1.00 95.38 95 ILE A N 1
ATOM 745 C CA . ILE A 1 95 ? 3.975 -5.909 -6.180 1.00 95.38 95 ILE A CA 1
ATOM 746 C C . ILE A 1 95 ? 4.795 -5.697 -4.903 1.00 95.38 95 ILE A C 1
ATOM 748 O O . ILE A 1 95 ? 4.240 -5.677 -3.803 1.00 95.38 95 ILE A O 1
ATOM 752 N N . PHE A 1 96 ? 6.111 -5.519 -5.029 1.00 96.69 96 PHE A N 1
ATOM 753 C CA . PHE A 1 96 ? 6.982 -5.249 -3.892 1.00 96.69 96 PHE A CA 1
ATOM 754 C C . PHE A 1 96 ? 6.637 -3.925 -3.199 1.00 96.69 96 PHE A C 1
ATOM 756 O O . PHE A 1 96 ? 6.525 -3.890 -1.974 1.00 96.69 96 PHE A O 1
ATOM 763 N N . THR A 1 97 ? 6.434 -2.839 -3.944 1.00 95.75 97 THR A N 1
ATOM 764 C CA . THR A 1 97 ? 6.076 -1.541 -3.357 1.00 95.75 97 THR A CA 1
ATOM 765 C C . THR A 1 97 ? 4.695 -1.574 -2.709 1.00 95.75 97 THR A C 1
ATOM 767 O O . THR A 1 97 ? 4.507 -0.988 -1.645 1.00 95.75 97 THR A O 1
ATOM 770 N N . ASP A 1 98 ? 3.754 -2.347 -3.243 1.00 94.12 98 ASP A N 1
ATOM 771 C CA . ASP A 1 98 ? 2.478 -2.583 -2.569 1.00 94.12 98 ASP A CA 1
ATOM 772 C C . ASP A 1 98 ? 2.618 -3.437 -1.303 1.00 94.12 98 ASP A C 1
ATOM 774 O O . ASP A 1 98 ? 1.954 -3.160 -0.298 1.00 94.12 98 ASP A O 1
ATOM 778 N N . TYR A 1 99 ? 3.512 -4.428 -1.305 1.00 95.19 99 TYR A N 1
ATOM 779 C CA . TYR A 1 99 ? 3.820 -5.260 -0.141 1.00 95.19 99 TYR A CA 1
ATOM 780 C C . TYR A 1 99 ? 4.398 -4.454 1.032 1.00 95.19 99 TYR A C 1
ATOM 782 O O . TYR A 1 99 ? 4.096 -4.754 2.191 1.00 95.19 99 TYR A O 1
ATOM 790 N N . VAL A 1 100 ? 5.192 -3.408 0.774 1.00 95.75 100 VAL A N 1
ATOM 791 C CA . VAL A 1 100 ? 5.751 -2.580 1.860 1.00 95.75 100 VAL A CA 1
ATOM 792 C C . VAL A 1 100 ? 4.722 -1.646 2.513 1.00 95.75 100 VAL A C 1
ATOM 794 O O . VAL A 1 100 ? 4.940 -1.186 3.639 1.00 95.75 100 VAL A O 1
ATOM 797 N N . THR A 1 101 ? 3.590 -1.386 1.851 1.00 92.75 101 THR A N 1
ATOM 798 C CA . THR A 1 101 ? 2.500 -0.548 2.382 1.00 92.75 101 THR A CA 1
ATOM 799 C C . THR A 1 101 ? 1.621 -1.294 3.383 1.00 92.75 101 THR A C 1
ATOM 801 O O . THR A 1 101 ? 1.519 -2.517 3.324 1.00 92.75 101 THR A O 1
ATOM 804 N N . SER A 1 102 ? 0.910 -0.573 4.257 1.00 89.38 102 SER A N 1
ATOM 805 C CA . SER A 1 102 ? -0.065 -1.145 5.206 1.00 89.38 102 SER A CA 1
ATOM 806 C C . SER A 1 102 ? -1.231 -1.898 4.563 1.00 89.38 102 SER A C 1
ATOM 808 O O . SER A 1 102 ? -1.832 -2.746 5.210 1.00 89.38 102 SER A O 1
ATOM 810 N N . TRP A 1 103 ? -1.538 -1.635 3.292 1.00 86.19 103 TRP A N 1
ATOM 811 C CA . TRP A 1 103 ? -2.618 -2.320 2.576 1.00 86.19 103 TRP A CA 1
ATOM 812 C C . TRP A 1 103 ? -2.221 -3.717 2.071 1.00 86.19 103 TRP A C 1
ATOM 814 O O . TRP A 1 103 ? -3.069 -4.603 1.898 1.00 86.19 103 TRP A O 1
ATOM 824 N N . GLY A 1 104 ? -0.925 -3.925 1.823 1.00 90.12 104 GLY A N 1
ATOM 825 C CA . GLY A 1 104 ? -0.375 -5.205 1.393 1.00 90.12 104 GLY A CA 1
ATOM 826 C C . GLY A 1 104 ? -0.897 -5.713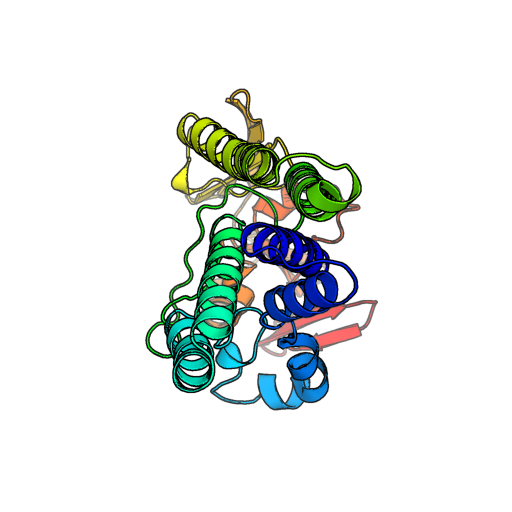 0.048 1.00 90.12 104 GLY A C 1
ATOM 827 O O . GLY A 1 104 ? -1.502 -4.979 -0.741 1.00 90.12 104 GLY A O 1
ATOM 828 N N . ILE A 1 105 ? -0.664 -7.004 -0.184 1.00 92.88 105 ILE A N 1
ATOM 829 C CA . ILE A 1 105 ? -0.991 -7.757 -1.406 1.00 92.88 105 ILE A CA 1
ATOM 830 C C . ILE A 1 105 ? -1.436 -9.185 -1.066 1.00 92.88 105 ILE A C 1
ATOM 832 O O . ILE A 1 105 ? -1.117 -9.691 0.009 1.00 92.88 105 ILE A O 1
ATOM 836 N N . ALA A 1 106 ? -2.120 -9.863 -1.989 1.00 93.00 106 ALA A N 1
ATOM 837 C CA . ALA A 1 106 ? -2.460 -11.285 -1.886 1.00 93.00 106 ALA A CA 1
ATOM 838 C C . ALA A 1 106 ? -1.754 -12.083 -3.005 1.00 93.00 106 ALA A C 1
ATOM 840 O O . ALA A 1 106 ? -2.390 -12.486 -3.977 1.00 93.00 106 ALA A O 1
ATOM 841 N N . PRO A 1 107 ? -0.432 -12.326 -2.898 1.00 95.00 107 PRO A N 1
ATOM 842 C CA . PRO A 1 107 ? 0.399 -12.771 -4.021 1.00 95.00 107 PRO A CA 1
ATOM 843 C C . PRO A 1 107 ? 0.025 -14.159 -4.560 1.00 95.00 107 PRO A C 1
ATOM 845 O O . PRO A 1 107 ? 0.400 -14.500 -5.682 1.00 95.00 107 PRO A O 1
ATOM 848 N N . PHE A 1 108 ? -0.699 -14.949 -3.762 1.00 95.62 108 PHE A N 1
ATOM 849 C CA . PHE A 1 108 ? -1.085 -16.327 -4.054 1.00 95.62 108 PHE A CA 1
ATOM 850 C C . PHE A 1 108 ? -2.565 -16.486 -4.431 1.00 95.62 108 PHE A C 1
ATOM 852 O O . PHE A 1 108 ? -3.052 -17.615 -4.472 1.00 95.62 108 PHE A O 1
ATOM 859 N N . GLN A 1 109 ? -3.305 -15.406 -4.702 1.00 90.94 109 GLN A N 1
ATOM 860 C CA . GLN A 1 109 ? -4.635 -15.551 -5.302 1.00 90.94 109 GLN A CA 1
ATOM 861 C C . GLN A 1 109 ? -4.534 -16.214 -6.696 1.00 90.94 109 GLN A C 1
ATOM 863 O O . GLN A 1 109 ? -3.545 -16.006 -7.400 1.00 90.94 109 GLN A O 1
ATOM 868 N N . PRO A 1 110 ? -5.525 -17.029 -7.110 1.00 92.31 110 PRO A N 1
ATOM 869 C CA . PRO A 1 110 ? -6.756 -17.388 -6.392 1.00 92.31 110 PRO A CA 1
ATOM 870 C C . PRO A 1 110 ? -6.599 -18.549 -5.386 1.00 92.31 110 PRO A C 1
ATOM 872 O O . PRO A 1 110 ? -7.581 -18.954 -4.775 1.00 92.31 110 PRO A O 1
ATOM 875 N N . PHE A 1 111 ? -5.397 -19.103 -5.201 1.00 93.62 111 PHE A N 1
ATOM 876 C CA . PHE A 1 111 ? -5.166 -20.285 -4.357 1.00 93.62 111 PHE A CA 1
ATOM 877 C C . PHE A 1 111 ? -5.221 -19.992 -2.852 1.00 93.62 111 PHE A C 1
ATOM 879 O O . PHE A 1 111 ? -5.509 -20.883 -2.057 1.00 93.62 111 PHE A O 1
ATOM 886 N N . SER A 1 112 ? -4.943 -18.752 -2.446 1.00 90.38 112 SER A N 1
ATOM 887 C CA . SER A 1 112 ? -5.046 -18.303 -1.058 1.00 90.38 112 SER A CA 1
ATOM 888 C C . SER A 1 112 ? -5.565 -16.874 -0.981 1.00 90.38 112 SER A C 1
ATOM 890 O O . SER A 1 112 ? -5.123 -15.999 -1.724 1.00 90.38 112 SER A O 1
ATOM 892 N N . LYS A 1 113 ? -6.471 -16.629 -0.029 1.00 84.50 113 LYS A N 1
ATOM 893 C CA . LYS A 1 113 ? -6.993 -15.292 0.295 1.00 84.50 113 LYS A CA 1
ATOM 894 C C . LYS A 1 113 ? -6.085 -14.505 1.246 1.00 84.50 113 LYS A C 1
ATOM 896 O O . LYS A 1 113 ? -6.372 -13.355 1.567 1.00 84.50 113 LYS A O 1
ATOM 901 N N . LYS A 1 114 ? -4.997 -15.114 1.730 1.00 88.69 114 LYS A N 1
ATOM 902 C CA . LYS A 1 114 ? -4.119 -14.489 2.721 1.00 88.69 114 LYS A CA 1
ATOM 903 C C . LYS A 1 114 ? -3.401 -13.278 2.122 1.00 88.69 114 LYS A C 1
ATOM 905 O O . LYS A 1 114 ? -2.708 -13.392 1.110 1.00 88.69 114 LYS A O 1
ATOM 910 N N . ARG A 1 115 ? -3.547 -12.134 2.794 1.00 88.75 115 ARG A N 1
ATOM 911 C CA . ARG A 1 115 ? -2.822 -10.900 2.486 1.00 88.75 115 ARG A CA 1
ATOM 912 C C . ARG A 1 115 ? -1.532 -10.823 3.293 1.00 88.75 115 ARG A C 1
ATOM 914 O O . ARG A 1 115 ? -1.455 -11.313 4.418 1.00 88.75 115 ARG A O 1
ATOM 921 N N . TYR A 1 116 ? -0.528 -10.200 2.701 1.00 92.56 116 TYR A N 1
ATOM 922 C CA . TYR A 1 116 ? 0.790 -10.006 3.283 1.00 92.56 116 TYR A CA 1
ATOM 923 C C . TYR A 1 116 ? 1.175 -8.538 3.147 1.00 92.56 116 TYR A C 1
ATOM 925 O O . TYR A 1 116 ? 0.939 -7.918 2.109 1.00 92.56 116 TYR A O 1
ATOM 933 N N . SER A 1 117 ? 1.766 -7.989 4.202 1.00 93.00 117 SER A N 1
ATOM 934 C CA . SER A 1 117 ? 2.222 -6.606 4.271 1.00 93.00 117 SER A CA 1
ATOM 935 C C . SER A 1 117 ? 3.396 -6.510 5.242 1.00 93.00 117 SER A C 1
ATOM 937 O O . SER A 1 117 ? 3.385 -7.171 6.281 1.00 93.00 117 SER A O 1
ATOM 939 N N . LEU A 1 118 ? 4.386 -5.665 4.942 1.00 93.44 118 LEU A N 1
ATOM 940 C CA . LEU A 1 118 ? 5.385 -5.259 5.940 1.00 93.44 118 LEU A CA 1
ATOM 941 C C . LEU A 1 118 ? 4.897 -4.109 6.831 1.00 93.44 118 LEU A C 1
ATOM 943 O O . LEU A 1 118 ? 5.500 -3.845 7.873 1.00 93.44 118 LEU A O 1
ATOM 947 N N . GLY A 1 119 ? 3.835 -3.406 6.429 1.00 92.06 119 GLY A N 1
ATOM 948 C CA . GLY A 1 119 ? 3.262 -2.275 7.153 1.00 92.06 119 GLY A CA 1
ATOM 949 C C . GLY A 1 119 ? 4.302 -1.212 7.498 1.00 92.06 119 GLY A C 1
ATOM 950 O O . GLY A 1 119 ? 4.364 -0.779 8.647 1.00 92.06 119 GLY A O 1
ATOM 951 N N . LEU A 1 120 ? 5.182 -0.866 6.554 1.00 93.50 120 LEU A N 1
ATOM 952 C CA . LEU A 1 120 ? 6.247 0.118 6.782 1.00 93.50 120 LEU A CA 1
ATOM 953 C C . LEU A 1 120 ? 5.751 1.543 6.588 1.00 93.50 120 LEU A C 1
ATOM 955 O O . LEU A 1 120 ? 6.208 2.450 7.277 1.00 93.50 120 LEU A O 1
ATOM 959 N N . MET A 1 121 ? 4.828 1.729 5.651 1.00 92.56 121 MET A N 1
ATOM 960 C CA . MET A 1 121 ? 4.330 3.030 5.222 1.00 92.56 121 MET A CA 1
ATOM 961 C C . MET A 1 121 ? 2.848 2.983 4.861 1.00 92.56 121 MET A C 1
ATOM 963 O O . MET A 1 121 ? 2.276 1.914 4.632 1.00 92.56 121 MET A O 1
ATOM 967 N N . THR A 1 122 ? 2.223 4.153 4.842 1.00 90.62 122 THR A N 1
ATOM 968 C CA . THR A 1 122 ? 0.851 4.342 4.369 1.00 90.62 122 THR A CA 1
ATOM 969 C C . THR A 1 122 ? 0.754 4.058 2.866 1.00 90.62 122 THR A C 1
ATOM 971 O O . THR A 1 122 ? 1.757 4.017 2.158 1.00 90.62 122 THR A O 1
ATOM 974 N N . ILE A 1 123 ? -0.470 3.906 2.348 1.00 85.25 123 ILE A N 1
ATOM 975 C CA . ILE A 1 123 ? -0.725 3.776 0.896 1.00 85.25 123 ILE A CA 1
ATOM 976 C C . ILE A 1 123 ? -0.182 4.990 0.125 1.00 85.25 123 ILE A C 1
ATOM 978 O O . ILE A 1 123 ? 0.238 4.877 -1.022 1.00 85.25 123 ILE A O 1
ATOM 982 N N . TYR A 1 124 ? -0.207 6.162 0.763 1.00 85.69 124 TYR A N 1
ATOM 983 C CA . TYR A 1 124 ? 0.388 7.381 0.239 1.00 85.69 124 TYR A CA 1
ATOM 984 C C . TYR A 1 124 ? 1.446 7.894 1.208 1.00 85.69 124 TYR A C 1
ATOM 986 O O . TYR A 1 124 ? 1.111 8.488 2.236 1.00 85.69 124 TYR A O 1
ATOM 994 N N . ASP A 1 125 ? 2.704 7.637 0.871 1.00 91.69 125 ASP A N 1
ATOM 995 C CA . ASP A 1 125 ? 3.880 8.105 1.596 1.00 91.69 125 ASP A CA 1
ATOM 996 C C . ASP A 1 125 ? 4.583 9.170 0.744 1.00 91.69 125 ASP A C 1
ATOM 998 O O . ASP A 1 125 ? 4.971 8.927 -0.405 1.00 91.69 125 ASP A O 1
ATOM 1002 N N . ILE A 1 126 ? 4.667 10.391 1.280 1.00 92.81 126 ILE A N 1
ATOM 1003 C CA . ILE A 1 126 ? 5.176 11.552 0.535 1.00 92.81 126 ILE A CA 1
ATOM 1004 C C . ILE A 1 126 ? 6.661 11.365 0.180 1.00 92.81 126 ILE A C 1
ATOM 1006 O O . ILE A 1 126 ? 6.992 11.535 -0.995 1.00 92.81 126 ILE A O 1
ATOM 1010 N N . PRO A 1 127 ? 7.553 10.990 1.124 1.00 94.81 127 PRO A N 1
ATOM 1011 C CA . PRO A 1 127 ? 8.945 10.696 0.794 1.00 94.81 127 PRO A CA 1
ATOM 1012 C C . PRO A 1 127 ? 9.101 9.618 -0.280 1.00 94.81 127 PRO A C 1
ATOM 1014 O O . PRO A 1 127 ? 9.834 9.833 -1.243 1.00 94.81 127 PRO A O 1
ATOM 1017 N N . LEU A 1 128 ? 8.383 8.494 -0.172 1.00 94.75 128 LEU A N 1
ATOM 1018 C CA . LEU A 1 128 ? 8.457 7.426 -1.170 1.00 94.75 128 LEU A CA 1
ATOM 1019 C C . LEU A 1 128 ? 8.019 7.916 -2.557 1.00 94.75 128 LEU A C 1
ATOM 1021 O O . LEU A 1 128 ? 8.682 7.636 -3.557 1.00 94.75 128 LEU A O 1
ATOM 1025 N N . THR A 1 129 ? 6.936 8.696 -2.612 1.00 95.25 129 THR A N 1
ATOM 1026 C CA . THR A 1 129 ? 6.448 9.308 -3.856 1.00 95.25 129 THR A CA 1
ATOM 1027 C C . THR A 1 129 ? 7.507 10.237 -4.452 1.00 95.25 129 THR A C 1
ATOM 1029 O O . THR A 1 129 ? 7.817 10.133 -5.638 1.00 95.25 129 THR A O 1
ATOM 1032 N N . ALA A 1 130 ? 8.131 11.087 -3.635 1.00 96.44 130 ALA A N 1
ATOM 1033 C CA . ALA A 1 130 ? 9.194 11.984 -4.080 1.00 96.44 130 ALA A CA 1
ATOM 1034 C C . ALA A 1 130 ? 10.423 11.222 -4.606 1.00 96.44 130 ALA A C 1
ATOM 1036 O O . ALA A 1 130 ? 10.952 11.577 -5.656 1.00 96.44 130 ALA A O 1
ATOM 1037 N N . PHE A 1 131 ? 10.850 10.148 -3.936 1.00 97.19 131 PHE A N 1
ATOM 1038 C CA . PHE A 1 131 ? 11.977 9.330 -4.396 1.00 97.19 131 PHE A CA 1
ATOM 1039 C C . PHE A 1 131 ? 11.658 8.528 -5.663 1.00 97.19 131 PHE A C 1
ATOM 1041 O O . PHE A 1 131 ? 12.527 8.366 -6.520 1.00 97.19 131 PHE A O 1
ATOM 1048 N N . SER A 1 132 ? 10.412 8.078 -5.840 1.00 97.06 132 SER A N 1
ATOM 1049 C CA . SER A 1 132 ? 9.990 7.467 -7.106 1.00 97.06 132 SER A CA 1
ATOM 1050 C C . SER A 1 132 ? 10.025 8.484 -8.251 1.00 97.06 132 SER A C 1
ATOM 1052 O O . SER A 1 132 ? 10.613 8.205 -9.291 1.00 97.06 132 SER A O 1
ATOM 1054 N N . LEU A 1 133 ? 9.518 9.704 -8.035 1.00 97.31 133 LEU A N 1
ATOM 1055 C CA . LEU A 1 133 ? 9.600 10.789 -9.014 1.00 97.31 133 LEU A CA 1
ATOM 1056 C C . LEU A 1 133 ? 11.056 11.147 -9.331 1.00 97.31 133 LEU A C 1
ATOM 1058 O O . LEU A 1 133 ? 11.400 11.321 -10.494 1.00 97.31 133 LEU A O 1
ATOM 1062 N N . PHE A 1 134 ? 11.927 11.206 -8.322 1.00 97.56 134 PHE A N 1
ATOM 1063 C CA . PHE A 1 134 ? 13.361 11.408 -8.527 1.00 97.56 134 PHE A CA 1
ATOM 1064 C C . PHE A 1 134 ? 13.971 10.322 -9.427 1.00 97.56 134 PHE A C 1
ATOM 1066 O O . PHE A 1 134 ? 14.773 10.635 -10.303 1.00 97.56 134 PHE A O 1
ATOM 1073 N N . THR A 1 135 ? 13.524 9.071 -9.283 1.00 97.50 135 THR A N 1
ATOM 1074 C CA . THR A 1 135 ? 13.915 7.962 -10.168 1.00 97.50 135 THR A CA 1
ATOM 1075 C C . THR A 1 135 ? 13.437 8.181 -11.606 1.00 97.50 135 THR A C 1
ATOM 1077 O O . THR A 1 135 ? 14.204 7.982 -12.541 1.00 97.50 135 THR A O 1
ATOM 1080 N N . ALA A 1 136 ? 12.211 8.667 -11.811 1.00 97.25 136 ALA A N 1
ATOM 1081 C CA . ALA A 1 136 ? 11.716 9.005 -13.148 1.00 97.25 136 ALA A CA 1
ATOM 1082 C C . ALA A 1 136 ? 12.400 10.233 -13.769 1.00 97.25 136 ALA A C 1
ATOM 1084 O O . ALA A 1 136 ? 12.484 10.344 -14.987 1.00 97.25 136 ALA A O 1
ATOM 1085 N N . LEU A 1 137 ? 12.876 11.177 -12.957 1.00 97.31 137 LEU A N 1
ATOM 1086 C CA . LEU A 1 137 ? 13.558 12.377 -13.441 1.00 97.31 137 LEU A CA 1
ATOM 1087 C C . LEU A 1 137 ? 15.059 12.164 -13.666 1.00 97.31 137 LEU A C 1
ATOM 1089 O O . LEU A 1 137 ? 15.692 13.024 -14.278 1.00 97.31 137 LEU A O 1
ATOM 1093 N N . SER A 1 138 ? 15.636 11.044 -13.217 1.00 96.75 138 SER A N 1
ATOM 1094 C CA . SER A 1 138 ? 17.084 10.823 -13.272 1.00 96.75 138 SER A CA 1
ATOM 1095 C C . SER A 1 138 ? 17.624 10.900 -14.703 1.00 96.75 138 SER A C 1
ATOM 1097 O O . SER A 1 138 ? 18.611 11.591 -14.937 1.00 96.75 138 SER A O 1
ATOM 1099 N N . GLY A 1 139 ? 16.931 10.300 -15.678 1.00 91.50 139 GLY A N 1
ATOM 1100 C CA . GLY A 1 139 ? 17.339 10.344 -17.085 1.00 91.50 139 GLY A CA 1
ATOM 1101 C C . GLY A 1 139 ? 17.278 11.745 -17.703 1.00 91.50 139 GLY A C 1
ATOM 1102 O O . GLY A 1 139 ? 18.151 12.103 -18.488 1.00 91.50 139 GLY A O 1
ATOM 1103 N N . ILE A 1 140 ? 16.303 12.574 -17.313 1.00 93.38 140 ILE A N 1
ATOM 1104 C CA . ILE A 1 140 ? 16.188 13.970 -17.784 1.00 93.38 140 ILE A CA 1
ATOM 1105 C C . ILE A 1 140 ? 17.286 14.838 -17.163 1.00 93.38 140 ILE A C 1
ATOM 1107 O O . ILE A 1 140 ? 17.882 15.682 -17.827 1.00 93.38 140 ILE A O 1
ATOM 1111 N N . LEU A 1 141 ? 17.564 14.617 -15.882 1.00 95.25 141 LEU A N 1
ATOM 1112 C CA . LEU A 1 141 ? 18.548 15.373 -15.113 1.00 95.25 141 LEU A CA 1
ATOM 1113 C C . LEU A 1 141 ? 19.981 14.843 -15.281 1.00 95.25 141 LEU A C 1
ATOM 1115 O O . LEU A 1 141 ? 20.896 15.367 -14.653 1.00 95.25 141 LEU A O 1
ATOM 1119 N N . SER A 1 142 ? 20.185 13.824 -16.124 1.00 93.75 142 SER A N 1
ATOM 1120 C CA . SER A 1 142 ? 21.478 13.154 -16.329 1.00 93.75 142 SER A CA 1
ATOM 1121 C C . SER A 1 142 ? 22.101 12.598 -15.038 1.00 93.75 142 SER A C 1
ATOM 1123 O O . SER A 1 142 ? 23.321 12.506 -14.914 1.00 93.75 142 SER A O 1
ATOM 1125 N N . PHE A 1 143 ? 21.264 12.210 -14.072 1.00 95.00 143 PHE A N 1
ATOM 1126 C CA . PHE A 1 143 ? 21.683 11.432 -12.912 1.00 95.00 143 PHE A CA 1
ATOM 1127 C C . PHE A 1 143 ? 21.636 9.943 -13.242 1.00 95.00 143 PHE A C 1
ATOM 1129 O O . PHE A 1 143 ? 20.700 9.460 -13.884 1.00 95.00 143 PHE A O 1
ATOM 1136 N N . ASP A 1 144 ? 22.619 9.199 -12.744 1.00 96.75 144 ASP A N 1
ATOM 1137 C CA . ASP A 1 144 ? 22.607 7.743 -12.831 1.00 96.75 144 ASP A CA 1
ATOM 1138 C C . ASP A 1 144 ? 21.369 7.189 -12.104 1.00 96.75 144 ASP A C 1
ATOM 1140 O O . ASP A 1 144 ? 21.143 7.427 -10.910 1.00 96.75 144 ASP A O 1
ATOM 1144 N N . VAL A 1 145 ? 20.557 6.442 -12.847 1.00 97.25 145 VAL A N 1
ATOM 1145 C CA . VAL A 1 145 ? 19.313 5.855 -12.352 1.00 97.25 145 VAL A CA 1
ATOM 1146 C C . VAL A 1 145 ? 19.557 4.835 -11.232 1.00 97.25 145 VAL A C 1
ATOM 1148 O O . VAL A 1 145 ? 18.706 4.670 -10.359 1.00 97.25 145 VAL A O 1
ATOM 1151 N N . VAL A 1 146 ? 20.735 4.202 -11.177 1.00 97.62 146 VAL A N 1
ATOM 1152 C CA . VAL A 1 146 ? 21.109 3.276 -10.100 1.00 97.62 146 VAL A CA 1
ATOM 1153 C C . VAL A 1 146 ? 21.209 4.022 -8.768 1.00 97.62 146 VAL A C 1
ATOM 1155 O O . VAL A 1 146 ? 20.691 3.537 -7.760 1.00 97.62 146 VAL A O 1
ATOM 1158 N N . TRP A 1 147 ? 21.790 5.230 -8.747 1.00 97.88 147 TRP A N 1
ATOM 1159 C CA . TRP A 1 147 ? 21.811 6.071 -7.541 1.00 97.88 147 TRP A CA 1
ATOM 1160 C C . TRP A 1 147 ? 20.400 6.482 -7.115 1.00 97.88 147 TRP A C 1
ATOM 1162 O O . TRP A 1 147 ? 20.091 6.447 -5.923 1.00 97.88 147 TRP A O 1
ATOM 1172 N N . ALA A 1 148 ? 19.518 6.796 -8.067 1.00 97.56 148 ALA A N 1
ATOM 1173 C CA . ALA A 1 148 ? 18.130 7.127 -7.757 1.00 97.56 148 ALA A CA 1
ATOM 1174 C C . ALA A 1 148 ? 17.367 5.940 -7.136 1.00 97.56 148 ALA A C 1
ATOM 1176 O O . ALA A 1 148 ? 16.736 6.097 -6.086 1.00 97.56 148 ALA A O 1
ATOM 1177 N N . PHE A 1 149 ? 17.514 4.732 -7.694 1.00 98.19 149 PHE A N 1
ATOM 1178 C CA . PHE A 1 149 ? 16.965 3.512 -7.094 1.00 98.19 149 PHE A CA 1
ATOM 1179 C C . PHE A 1 149 ? 17.561 3.221 -5.713 1.00 98.19 149 PHE A C 1
ATOM 1181 O O . PHE A 1 149 ? 16.825 2.831 -4.807 1.00 98.19 149 PHE A O 1
ATOM 1188 N N . MET A 1 150 ? 18.863 3.435 -5.506 1.00 98.25 150 MET A N 1
ATOM 1189 C CA . MET A 1 150 ? 19.480 3.249 -4.188 1.00 98.25 150 MET A CA 1
ATOM 1190 C C . MET A 1 150 ? 18.890 4.184 -3.132 1.00 98.25 150 MET A C 1
ATOM 1192 O O . MET A 1 150 ? 18.672 3.746 -2.005 1.00 98.25 150 MET A O 1
ATOM 1196 N N . VAL A 1 151 ? 18.571 5.435 -3.476 1.00 98.00 151 VAL A N 1
ATOM 1197 C CA . VAL A 1 151 ? 17.867 6.349 -2.561 1.00 98.00 151 VAL A CA 1
ATOM 1198 C C . VAL A 1 151 ? 16.457 5.831 -2.257 1.00 98.00 151 VAL A C 1
ATOM 1200 O O . VAL A 1 151 ? 16.067 5.763 -1.089 1.00 98.00 151 VAL A O 1
ATOM 1203 N N . PHE A 1 152 ? 15.717 5.402 -3.283 1.00 97.88 152 PHE A N 1
ATOM 1204 C CA . PHE A 1 152 ? 14.369 4.849 -3.133 1.00 97.88 152 PHE A CA 1
ATOM 1205 C C . PHE A 1 152 ? 14.338 3.613 -2.215 1.00 97.88 152 PHE A C 1
ATOM 1207 O O . PHE A 1 152 ? 13.615 3.587 -1.216 1.00 97.88 152 PHE A O 1
ATOM 1214 N N . PHE A 1 153 ? 15.161 2.601 -2.498 1.00 98.06 153 PHE A N 1
ATOM 1215 C CA . PHE A 1 153 ? 15.238 1.393 -1.673 1.00 98.06 153 PHE A CA 1
ATOM 1216 C C . PHE A 1 153 ? 15.902 1.649 -0.318 1.00 98.06 153 PHE A C 1
ATOM 1218 O O . PHE A 1 153 ? 15.520 1.028 0.674 1.00 98.06 153 PHE A O 1
ATOM 1225 N N . GLY A 1 154 ? 16.846 2.589 -0.243 1.00 98.25 154 GLY A N 1
ATOM 1226 C CA . GLY A 1 154 ? 17.465 3.028 1.004 1.00 98.25 154 GLY A CA 1
ATOM 1227 C C . GLY A 1 154 ? 16.439 3.602 1.978 1.00 98.25 154 GLY A C 1
ATOM 1228 O O . GLY A 1 154 ? 16.473 3.277 3.165 1.00 98.25 154 GLY A O 1
ATOM 1229 N N . TYR A 1 155 ? 15.465 4.367 1.480 1.00 97.44 155 TYR A N 1
ATOM 1230 C CA . TYR A 1 155 ? 14.346 4.849 2.287 1.00 97.44 155 TYR A CA 1
ATOM 1231 C C . TYR A 1 155 ? 13.471 3.708 2.830 1.00 97.44 155 TYR A C 1
ATOM 1233 O O . TYR A 1 155 ? 13.165 3.679 4.025 1.00 97.44 155 TYR A O 1
ATOM 1241 N N . ILE A 1 156 ? 13.114 2.730 1.989 1.00 97.38 156 ILE A N 1
ATOM 1242 C CA . ILE A 1 156 ? 12.361 1.538 2.420 1.00 97.38 156 ILE A CA 1
ATOM 1243 C C . ILE A 1 156 ? 13.146 0.772 3.497 1.00 97.38 156 ILE A C 1
ATOM 1245 O O . ILE A 1 156 ? 12.592 0.420 4.541 1.00 97.38 156 ILE A O 1
ATOM 1249 N N . GLY A 1 157 ? 14.446 0.555 3.274 1.00 97.69 157 GLY A N 1
ATOM 1250 C CA . GLY A 1 157 ? 15.341 -0.099 4.226 1.00 97.69 157 GLY A CA 1
ATOM 1251 C C . GLY A 1 157 ? 15.427 0.650 5.556 1.00 97.69 157 GLY A C 1
ATOM 1252 O O . GLY A 1 157 ? 15.311 0.039 6.618 1.00 97.69 157 GLY A O 1
ATOM 1253 N N . LEU A 1 158 ? 15.539 1.980 5.520 1.00 96.56 158 LEU A N 1
ATOM 1254 C CA . LEU A 1 158 ? 15.510 2.823 6.714 1.00 96.56 158 LEU A CA 1
ATOM 1255 C C . LEU A 1 158 ? 14.197 2.648 7.488 1.00 96.56 158 LEU A C 1
ATOM 1257 O O . LEU A 1 158 ? 14.234 2.409 8.695 1.00 96.56 158 LEU A O 1
ATOM 1261 N N . ARG A 1 159 ? 13.039 2.705 6.813 1.00 95.19 159 ARG A N 1
ATOM 1262 C CA . ARG A 1 159 ? 11.724 2.495 7.449 1.00 95.19 159 ARG A CA 1
ATOM 1263 C C . ARG A 1 159 ? 11.619 1.117 8.095 1.00 95.19 159 ARG A C 1
ATOM 1265 O O . ARG A 1 159 ? 11.139 1.013 9.222 1.00 95.19 159 ARG A O 1
ATOM 1272 N N . PHE A 1 160 ? 12.116 0.080 7.423 1.00 95.88 160 PHE A N 1
ATOM 1273 C CA . PHE A 1 160 ? 12.173 -1.275 7.970 1.00 95.88 160 PHE A CA 1
ATOM 1274 C C . PHE A 1 160 ? 13.016 -1.345 9.252 1.00 95.88 160 PHE A C 1
ATOM 1276 O O . PHE A 1 160 ? 12.570 -1.895 10.261 1.00 95.88 160 PHE A O 1
ATOM 1283 N N . LEU A 1 161 ? 14.211 -0.747 9.243 1.00 95.75 161 LEU A N 1
ATOM 1284 C CA . LEU A 1 161 ? 15.099 -0.714 10.407 1.00 95.75 161 LEU A CA 1
ATOM 1285 C C . LEU A 1 161 ? 14.501 0.077 11.575 1.00 95.75 161 LEU A C 1
ATOM 1287 O O . LEU A 1 161 ? 14.616 -0.368 12.717 1.00 95.75 161 LEU A O 1
ATOM 1291 N N . LEU A 1 162 ? 13.847 1.210 11.300 1.00 93.94 162 LEU A N 1
ATOM 1292 C CA . LEU A 1 162 ? 13.158 2.003 12.319 1.00 93.94 162 LEU A CA 1
ATOM 1293 C C . LEU A 1 162 ? 12.015 1.199 12.945 1.00 93.94 162 LEU A C 1
ATOM 1295 O O . LEU A 1 162 ? 12.006 1.025 14.160 1.00 93.94 162 LEU A O 1
ATOM 1299 N N . LYS A 1 163 ? 11.120 0.615 12.134 1.00 94.12 163 LYS A N 1
ATOM 1300 C CA . LYS A 1 163 ? 10.001 -0.203 12.632 1.00 94.12 163 LYS A CA 1
ATOM 1301 C C . LYS A 1 163 ? 10.482 -1.364 13.502 1.00 94.12 163 LYS A C 1
ATOM 1303 O O . LYS A 1 163 ? 9.900 -1.635 14.546 1.00 94.12 163 LYS A O 1
ATOM 1308 N N . ARG A 1 164 ? 11.566 -2.041 13.109 1.00 94.38 164 ARG A N 1
ATOM 1309 C CA . ARG A 1 164 ? 12.105 -3.193 13.849 1.00 94.38 164 ARG A CA 1
ATOM 1310 C C . ARG A 1 164 ? 12.590 -2.843 15.263 1.00 94.38 164 ARG A C 1
ATOM 1312 O O . ARG A 1 164 ? 12.667 -3.744 16.097 1.00 94.38 164 ARG A O 1
ATOM 1319 N N . ARG A 1 165 ? 12.930 -1.576 15.522 1.00 94.69 165 ARG A N 1
ATOM 1320 C CA . ARG A 1 165 ? 13.365 -1.079 16.839 1.00 94.69 165 ARG A CA 1
ATOM 1321 C C . ARG A 1 165 ? 12.205 -0.695 17.756 1.00 94.69 165 ARG A C 1
ATOM 1323 O O . ARG A 1 165 ? 12.434 -0.519 18.947 1.00 94.69 165 ARG A O 1
ATOM 1330 N N . LEU A 1 166 ? 10.997 -0.546 17.217 1.00 93.94 166 LEU A N 1
ATOM 1331 C CA . LEU A 1 166 ? 9.834 -0.121 17.985 1.00 93.94 166 LEU A CA 1
ATOM 1332 C C . LEU A 1 166 ? 9.209 -1.305 18.752 1.00 93.94 166 LEU A C 1
ATOM 1334 O O . LEU A 1 166 ? 9.208 -2.436 18.249 1.00 93.94 166 LEU A O 1
ATOM 1338 N N . PRO A 1 167 ? 8.664 -1.071 19.961 1.00 91.81 167 PRO A N 1
ATOM 1339 C CA . PRO A 1 167 ? 7.842 -2.052 20.662 1.00 91.81 167 PRO A CA 1
ATOM 1340 C C . PRO A 1 167 ? 6.556 -2.352 19.881 1.00 91.81 167 PRO A C 1
ATOM 1342 O O . PRO A 1 167 ? 6.150 -1.592 19.004 1.00 91.81 167 PRO A O 1
ATOM 1345 N N . HIS A 1 168 ? 5.921 -3.487 20.189 1.00 90.88 168 HIS A N 1
ATOM 1346 C CA . HIS A 1 168 ? 4.673 -3.935 19.547 1.00 90.88 168 HIS A CA 1
ATOM 1347 C C . HIS A 1 168 ? 4.741 -4.015 18.013 1.00 90.88 168 HIS A C 1
ATOM 1349 O O . HIS A 1 168 ? 3.725 -3.882 17.343 1.00 90.88 168 HIS A O 1
ATOM 1355 N N . ARG A 1 169 ? 5.933 -4.248 17.445 1.00 88.56 169 ARG A N 1
ATOM 1356 C CA . ARG A 1 169 ? 6.209 -4.175 15.996 1.00 88.56 169 ARG A CA 1
ATOM 1357 C C . ARG A 1 169 ? 5.222 -4.923 15.094 1.00 88.56 169 ARG A C 1
ATOM 1359 O O . ARG A 1 169 ? 4.987 -4.479 13.971 1.00 88.56 169 ARG A O 1
ATOM 1366 N N . ASP A 1 170 ? 4.669 -6.030 15.582 1.00 87.88 170 ASP A N 1
ATOM 1367 C CA . ASP A 1 170 ? 3.742 -6.891 14.844 1.00 87.88 170 ASP A CA 1
ATOM 1368 C C . ASP A 1 170 ? 2.317 -6.302 14.786 1.00 87.88 170 ASP A C 1
ATOM 1370 O O . ASP A 1 170 ? 1.543 -6.661 13.907 1.00 87.88 170 ASP A O 1
ATOM 1374 N N . LEU A 1 171 ? 2.006 -5.345 15.667 1.00 89.12 171 LEU A N 1
ATOM 1375 C CA . LEU A 1 171 ? 0.732 -4.619 15.756 1.00 89.12 171 LEU A CA 1
ATOM 1376 C C . LEU A 1 171 ? 0.804 -3.211 15.136 1.00 89.12 171 LEU A C 1
ATOM 1378 O O . LEU A 1 171 ? -0.204 -2.511 15.067 1.00 89.12 171 LEU A O 1
ATOM 1382 N N . LEU A 1 172 ? 1.995 -2.766 14.713 1.00 89.62 172 LEU A N 1
ATOM 1383 C CA . LEU A 1 172 ? 2.204 -1.405 14.220 1.00 89.62 172 LEU A CA 1
ATOM 1384 C C . LEU A 1 172 ? 1.653 -1.202 12.809 1.00 89.62 172 LEU A C 1
ATOM 1386 O O . LEU A 1 172 ? 2.139 -1.800 11.839 1.00 89.62 172 LEU A O 1
ATOM 1390 N N . VAL A 1 173 ? 0.742 -0.238 12.694 1.00 89.31 173 VAL A N 1
ATOM 1391 C CA . VAL A 1 173 ? 0.169 0.249 11.440 1.00 89.31 173 VAL A CA 1
ATOM 1392 C C . VAL A 1 173 ? 0.564 1.712 11.216 1.00 89.31 173 VAL A C 1
ATOM 1394 O O . VAL A 1 173 ? 0.287 2.560 12.064 1.00 89.31 173 VAL A O 1
ATOM 1397 N N . PRO A 1 174 ? 1.215 2.046 10.091 1.00 89.75 174 PRO A N 1
ATOM 1398 C CA . PRO A 1 174 ? 1.623 3.412 9.790 1.00 89.75 174 PRO A CA 1
ATOM 1399 C C . PRO A 1 174 ? 0.393 4.288 9.532 1.00 89.75 174 PRO A C 1
ATOM 1401 O O . PRO A 1 174 ? -0.452 3.952 8.703 1.00 89.75 174 PRO A O 1
ATOM 1404 N N . VAL A 1 175 ? 0.327 5.433 10.210 1.00 88.00 175 VAL A N 1
ATOM 1405 C CA . VAL A 1 175 ? -0.716 6.461 10.007 1.00 88.00 175 VAL A CA 1
ATOM 1406 C C . VAL A 1 175 ? -0.163 7.746 9.393 1.00 88.00 175 VAL A C 1
ATOM 1408 O O . VAL A 1 175 ? -0.920 8.605 8.946 1.00 88.00 175 VAL A O 1
ATOM 1411 N N . GLY A 1 176 ? 1.163 7.855 9.311 1.00 87.12 176 GLY A N 1
ATOM 1412 C CA . GLY A 1 176 ? 1.863 8.936 8.635 1.00 87.12 176 GLY A CA 1
ATOM 1413 C C . GLY A 1 176 ? 3.299 8.555 8.276 1.00 87.12 176 GLY A C 1
ATOM 1414 O O . GLY A 1 176 ? 3.709 7.394 8.359 1.00 87.12 176 GLY A O 1
ATOM 1415 N N . ASN A 1 177 ? 4.090 9.561 7.900 1.00 87.81 177 ASN A N 1
ATOM 1416 C CA . ASN A 1 177 ? 5.484 9.358 7.490 1.00 87.81 177 ASN A CA 1
ATOM 1417 C C . ASN A 1 177 ? 6.414 9.019 8.672 1.00 87.81 177 ASN A C 1
ATOM 1419 O O . ASN A 1 177 ? 7.476 8.439 8.473 1.00 87.81 177 ASN A O 1
ATOM 1423 N N . ILE A 1 178 ? 6.047 9.408 9.897 1.00 90.25 178 ILE A N 1
ATOM 1424 C CA . ILE A 1 178 ? 6.898 9.262 11.093 1.00 90.25 178 ILE A CA 1
ATOM 1425 C C . ILE A 1 178 ? 6.167 8.650 12.290 1.00 90.25 178 ILE A C 1
ATOM 1427 O O . ILE A 1 178 ? 6.714 8.618 13.388 1.00 90.25 178 ILE A O 1
ATOM 1431 N N . THR A 1 179 ? 4.948 8.162 12.073 1.00 91.88 179 THR A N 1
ATOM 1432 C CA . THR A 1 179 ? 4.038 7.755 13.140 1.00 91.88 179 THR A CA 1
ATOM 1433 C C . THR A 1 179 ? 3.382 6.426 12.799 1.00 91.88 179 THR A C 1
ATOM 1435 O O . THR A 1 179 ? 2.883 6.228 11.683 1.00 91.88 179 THR A O 1
ATOM 1438 N N . TYR A 1 180 ? 3.340 5.544 13.789 1.00 92.50 180 TYR A N 1
ATOM 1439 C CA . TYR A 1 180 ? 2.612 4.286 13.775 1.00 92.50 180 TYR A CA 1
ATOM 1440 C C . TYR A 1 180 ? 1.545 4.289 14.865 1.00 92.50 180 TYR A C 1
ATOM 1442 O O . TYR A 1 180 ? 1.648 5.000 15.858 1.00 92.50 180 TYR A O 1
ATOM 1450 N N . THR A 1 181 ? 0.534 3.455 14.683 1.00 92.31 181 THR A N 1
ATOM 1451 C CA . THR A 1 181 ? -0.482 3.155 15.691 1.00 92.31 181 THR A CA 1
ATOM 1452 C C . THR A 1 181 ? -0.472 1.672 15.992 1.00 92.31 181 THR A C 1
ATOM 1454 O O . THR A 1 181 ? -0.105 0.874 15.131 1.00 92.31 181 THR A O 1
ATOM 1457 N N . PHE A 1 182 ? -0.867 1.301 17.200 1.00 93.38 182 PHE A N 1
ATOM 1458 C CA . PHE A 1 182 ? -1.079 -0.084 17.598 1.00 93.38 182 PHE A CA 1
ATOM 1459 C C . PHE A 1 182 ? -2.371 -0.204 18.399 1.00 93.38 182 PHE A C 1
ATOM 1461 O O . PHE A 1 182 ? -2.859 0.772 18.970 1.00 93.38 182 PHE A O 1
ATOM 1468 N N . CYS A 1 183 ? -2.908 -1.417 18.439 1.00 93.25 183 CYS A N 1
ATOM 1469 C CA . CYS A 1 183 ? -4.028 -1.782 19.288 1.00 93.25 183 CYS A CA 1
ATOM 1470 C C . CYS A 1 183 ? -3.704 -3.115 19.960 1.00 93.25 183 CYS A C 1
ATOM 1472 O O . CYS A 1 183 ? -3.347 -4.075 19.278 1.00 93.25 183 CYS A O 1
ATOM 1474 N N . ILE A 1 184 ? -3.793 -3.161 21.286 1.00 94.00 184 ILE A N 1
ATOM 1475 C CA . ILE A 1 184 ? -3.625 -4.377 22.081 1.00 94.00 184 ILE A CA 1
ATOM 1476 C C . ILE A 1 184 ? -5.029 -4.825 22.506 1.00 94.00 184 ILE A C 1
ATOM 1478 O O . ILE A 1 184 ? -5.700 -4.074 23.220 1.00 94.00 184 ILE A O 1
ATOM 1482 N N . PRO A 1 185 ? -5.501 -5.995 22.037 1.00 90.31 185 PRO A N 1
ATOM 1483 C CA . PRO A 1 185 ? -6.782 -6.543 22.454 1.00 90.31 185 PRO A CA 1
ATOM 1484 C C . PRO A 1 185 ? -6.639 -7.234 23.818 1.00 90.31 185 PRO A C 1
ATOM 1486 O O . PRO A 1 185 ? -6.093 -8.334 23.898 1.00 90.31 185 PRO A O 1
ATOM 1489 N N . GLU A 1 186 ? -7.115 -6.583 24.877 1.00 88.50 186 GLU A N 1
ATOM 1490 C CA . GLU A 1 186 ? -7.317 -7.178 26.206 1.00 88.50 186 GLU A CA 1
ATOM 1491 C C . GLU A 1 186 ? -8.837 -7.318 26.449 1.00 88.50 186 GLU A C 1
ATOM 1493 O O . GLU A 1 186 ? -9.566 -7.648 25.509 1.00 88.50 186 GLU A O 1
ATOM 1498 N N . ASP A 1 187 ? -9.332 -7.083 27.670 1.00 83.88 187 ASP A N 1
ATOM 1499 C CA . ASP A 1 187 ? -10.781 -6.993 27.936 1.00 83.88 187 ASP A CA 1
ATOM 1500 C C . ASP A 1 187 ? -11.393 -5.751 27.256 1.00 83.88 187 ASP A C 1
ATOM 1502 O O . ASP A 1 187 ? -12.455 -5.819 26.636 1.00 83.88 187 ASP A O 1
ATOM 1506 N N . ASP A 1 188 ? -10.647 -4.647 27.301 1.00 90.31 188 ASP A N 1
ATOM 1507 C CA . ASP A 1 188 ? -10.841 -3.431 26.514 1.00 90.31 188 ASP A CA 1
ATOM 1508 C C . ASP A 1 188 ? -9.669 -3.252 25.533 1.00 90.31 188 ASP A C 1
ATOM 1510 O O . ASP A 1 188 ? -8.672 -3.982 25.565 1.00 90.31 188 ASP A O 1
ATOM 1514 N N . TYR A 1 189 ? -9.761 -2.271 24.635 1.00 93.44 189 TYR A N 1
ATOM 1515 C CA . TYR A 1 189 ? -8.674 -1.975 23.707 1.00 93.44 189 TYR A CA 1
ATOM 1516 C C . TYR A 1 189 ? -7.718 -0.940 24.286 1.00 93.44 189 TYR A C 1
ATOM 1518 O O . TYR A 1 189 ? -8.102 0.202 24.534 1.00 93.44 189 TYR A O 1
ATOM 1526 N N . THR A 1 190 ? -6.437 -1.292 24.394 1.00 94.94 190 THR A N 1
ATOM 1527 C CA . THR A 1 190 ? -5.385 -0.285 24.571 1.00 94.94 190 THR A CA 1
ATOM 1528 C C . THR A 1 190 ? -4.892 0.149 23.203 1.00 94.94 190 THR A C 1
ATOM 1530 O O . THR A 1 190 ? -4.246 -0.615 22.483 1.00 94.94 190 THR A O 1
ATOM 1533 N N . VAL A 1 191 ? -5.199 1.388 22.837 1.00 94.25 191 VAL A N 1
ATOM 1534 C CA . VAL A 1 191 ? -4.837 1.970 21.548 1.00 94.25 191 VAL A CA 1
ATOM 1535 C C . VAL A 1 191 ? -3.765 3.019 21.768 1.00 94.25 191 VAL A C 1
ATOM 1537 O O . VAL A 1 191 ? -3.902 3.888 22.628 1.00 94.25 191 VAL A O 1
ATOM 1540 N N . GLY A 1 192 ? -2.693 2.951 20.986 1.00 94.19 192 GLY A N 1
ATOM 1541 C CA . GLY A 1 192 ? -1.583 3.877 21.126 1.00 94.19 192 GLY A CA 1
ATOM 1542 C C . GLY A 1 192 ? -0.997 4.345 19.809 1.00 94.19 192 GLY A C 1
ATOM 1543 O O . GLY A 1 192 ? -1.133 3.707 18.766 1.00 94.19 192 GLY A O 1
ATOM 1544 N N . GLU A 1 193 ? -0.339 5.490 19.885 1.00 94.81 193 GLU A N 1
ATOM 1545 C CA . GLU A 1 193 ? 0.475 6.082 18.843 1.00 94.81 193 GLU A CA 1
ATOM 1546 C C . GLU A 1 193 ? 1.939 6.006 19.276 1.00 94.81 193 GLU A C 1
ATOM 1548 O O . GLU A 1 193 ? 2.276 6.229 20.441 1.00 94.81 193 GLU A O 1
ATOM 1553 N N . ILE A 1 194 ? 2.818 5.680 18.336 1.00 94.69 194 ILE A N 1
ATOM 1554 C CA . ILE A 1 194 ? 4.258 5.680 18.542 1.00 94.69 194 ILE A CA 1
ATOM 1555 C C . ILE A 1 194 ? 4.954 6.356 17.367 1.00 94.69 194 ILE A C 1
ATOM 1557 O O . ILE A 1 194 ? 4.727 6.012 16.203 1.00 94.69 194 ILE A O 1
ATOM 1561 N N . ASP A 1 195 ? 5.812 7.325 17.661 1.00 94.44 195 ASP A N 1
ATOM 1562 C CA . ASP A 1 195 ? 6.650 7.943 16.637 1.00 94.44 195 ASP A CA 1
ATOM 1563 C C . ASP A 1 195 ? 7.905 7.100 16.334 1.00 94.44 195 ASP A C 1
ATOM 1565 O O . ASP A 1 195 ? 8.255 6.152 17.040 1.00 94.44 195 ASP A O 1
ATOM 1569 N N . ILE A 1 196 ? 8.623 7.444 15.263 1.00 91.38 196 ILE A N 1
ATOM 1570 C CA . ILE A 1 196 ? 9.882 6.774 14.885 1.00 91.38 196 ILE A CA 1
ATOM 1571 C C . ILE A 1 196 ? 10.997 6.887 15.940 1.00 91.38 196 ILE A C 1
ATOM 1573 O O . ILE A 1 196 ? 11.995 6.174 15.832 1.00 91.38 196 ILE A O 1
ATOM 1577 N N . PHE A 1 197 ? 10.852 7.770 16.931 1.00 92.81 197 PHE A N 1
ATOM 1578 C CA . PHE A 1 197 ? 11.791 7.941 18.039 1.00 92.81 197 PHE A CA 1
ATOM 1579 C C . PHE A 1 197 ? 11.400 7.109 19.268 1.00 92.81 197 PHE A C 1
ATOM 1581 O O . PHE A 1 197 ? 12.144 7.080 20.246 1.00 92.81 197 PHE A O 1
ATOM 1588 N N . GLY A 1 198 ? 10.271 6.397 19.210 1.00 92.62 198 GLY A N 1
ATOM 1589 C CA . GLY A 1 198 ? 9.779 5.547 20.286 1.00 92.62 198 GLY A CA 1
ATOM 1590 C C . GLY A 1 198 ? 8.982 6.292 21.354 1.00 92.62 198 GLY A C 1
ATOM 1591 O O . GLY A 1 198 ? 8.746 5.729 22.422 1.00 92.62 198 GLY A O 1
ATOM 1592 N N . LYS A 1 199 ? 8.560 7.537 21.107 1.00 94.94 199 LYS A N 1
ATOM 1593 C CA . LYS A 1 199 ? 7.656 8.248 22.015 1.00 94.94 199 LYS A CA 1
ATOM 1594 C C . LYS A 1 199 ? 6.252 7.676 21.863 1.00 94.94 199 LYS A C 1
ATOM 1596 O O . LYS A 1 199 ? 5.701 7.701 20.767 1.00 94.94 199 LYS A O 1
ATOM 1601 N N . ILE A 1 200 ? 5.687 7.195 22.969 1.00 95.75 200 ILE A N 1
ATOM 1602 C CA . ILE A 1 200 ? 4.381 6.530 23.001 1.00 95.75 200 ILE A CA 1
ATOM 1603 C C . ILE A 1 200 ? 3.341 7.440 23.658 1.00 95.75 200 ILE A C 1
ATOM 1605 O O . ILE A 1 200 ? 3.598 8.028 24.710 1.00 95.75 200 ILE A O 1
ATOM 1609 N N . SER A 1 201 ? 2.154 7.514 23.064 1.00 94.50 201 SER A N 1
ATOM 1610 C CA . SER A 1 201 ? 0.920 7.962 23.713 1.00 94.50 201 SER A CA 1
ATOM 1611 C C . SER A 1 201 ? -0.117 6.847 23.610 1.00 94.50 201 SER A C 1
ATOM 1613 O O . SER A 1 201 ? -0.182 6.155 22.600 1.00 94.50 201 SER A O 1
ATOM 1615 N N . GLN A 1 202 ? -0.907 6.625 24.659 1.00 95.19 202 GLN A N 1
ATOM 1616 C CA . GLN A 1 202 ? -1.905 5.554 24.668 1.00 95.19 202 GLN A CA 1
ATOM 1617 C C . GLN A 1 202 ? -3.160 5.954 25.432 1.00 95.19 202 GLN A C 1
ATOM 1619 O O . GLN A 1 202 ? -3.102 6.767 26.357 1.00 95.19 202 GLN A O 1
ATOM 1624 N N . ILE A 1 203 ? -4.278 5.357 25.039 1.00 93.81 203 ILE A N 1
ATOM 1625 C CA . ILE A 1 203 ? -5.593 5.503 25.652 1.00 93.81 203 ILE A CA 1
ATOM 1626 C C . ILE A 1 203 ? -6.263 4.130 25.737 1.00 93.81 203 ILE A C 1
ATOM 1628 O 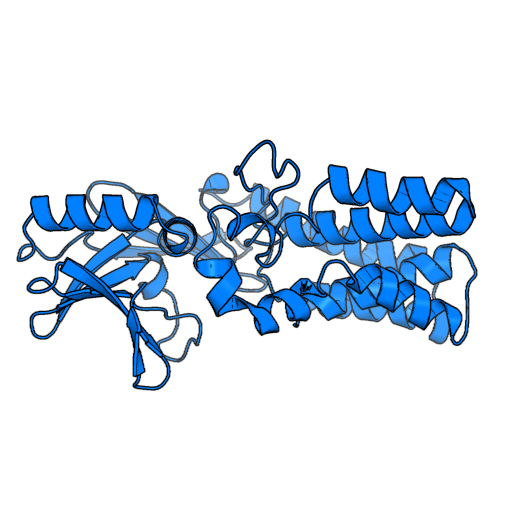O . ILE A 1 203 ? -6.070 3.284 24.864 1.00 93.81 203 ILE A O 1
ATOM 1632 N N . SER A 1 204 ? -7.048 3.916 26.791 1.00 94.75 204 SER A N 1
ATOM 1633 C CA . SER A 1 204 ? -7.927 2.749 26.886 1.00 94.75 204 SER A CA 1
ATOM 1634 C C . SER A 1 204 ? -9.287 3.092 26.286 1.00 94.75 204 SER A C 1
ATOM 1636 O O . SER A 1 204 ? -9.804 4.192 26.507 1.00 94.75 204 SER A O 1
ATOM 1638 N N . ILE A 1 205 ? -9.837 2.173 25.499 1.00 93.50 205 ILE A N 1
ATOM 1639 C CA . ILE A 1 205 ? -11.103 2.325 24.791 1.00 93.50 205 ILE A CA 1
ATOM 1640 C C . ILE A 1 205 ? -11.978 1.117 25.109 1.00 93.50 205 ILE A C 1
ATOM 1642 O O . ILE A 1 205 ? -11.576 -0.007 24.794 1.00 93.50 205 ILE A O 1
ATOM 1646 N N . PRO A 1 206 ? -13.185 1.336 25.658 1.00 94.44 206 PRO A N 1
ATOM 1647 C CA . PRO A 1 206 ? -14.124 0.256 25.899 1.00 94.44 206 PRO A CA 1
ATOM 1648 C C . PRO A 1 206 ? -14.462 -0.458 24.594 1.00 94.44 206 PRO A C 1
ATOM 1650 O O . PRO A 1 206 ? -14.752 0.205 23.593 1.00 94.44 206 PRO A O 1
ATOM 1653 N N . ARG A 1 207 ? -14.459 -1.794 24.587 1.00 93.25 207 ARG A N 1
ATOM 1654 C CA . ARG A 1 207 ? -14.821 -2.544 23.370 1.00 93.25 207 ARG A CA 1
ATOM 1655 C C . ARG A 1 207 ? -16.275 -2.297 22.962 1.00 93.25 207 ARG A C 1
ATOM 1657 O O . ARG A 1 207 ? -16.572 -2.179 21.774 1.00 93.25 207 ARG A O 1
ATOM 1664 N N . ALA A 1 208 ? -17.180 -2.235 23.930 1.00 94.00 208 ALA A N 1
ATOM 1665 C CA . ALA A 1 208 ? -18.598 -2.032 23.682 1.00 94.00 208 ALA A CA 1
ATOM 1666 C C . ALA A 1 208 ? -19.254 -1.217 24.796 1.00 94.00 208 ALA A C 1
ATOM 1668 O O . ALA A 1 208 ? -18.903 -1.354 25.968 1.00 94.00 208 ALA A O 1
ATOM 1669 N N . ASP A 1 209 ? -20.254 -0.417 24.432 1.00 92.62 209 ASP A N 1
ATOM 1670 C CA . ASP A 1 209 ? -21.170 0.159 25.412 1.00 92.62 209 ASP A CA 1
ATOM 1671 C C . ASP A 1 209 ? -21.910 -0.954 26.162 1.00 92.62 209 ASP A C 1
ATOM 1673 O O . ASP A 1 209 ? -22.482 -1.859 25.554 1.00 92.62 209 ASP A O 1
ATOM 1677 N N . SER A 1 210 ? -22.006 -0.824 27.486 1.00 92.00 210 SER A N 1
ATOM 1678 C CA . SER A 1 210 ? -22.704 -1.781 28.362 1.00 92.00 210 SER A CA 1
ATOM 1679 C C . SER A 1 210 ? -24.201 -1.945 28.061 1.00 92.00 210 SER A C 1
ATOM 1681 O O . SER A 1 210 ? -24.840 -2.857 28.577 1.00 92.00 210 SER A O 1
ATOM 1683 N N . SER A 1 211 ? -24.769 -1.066 27.229 1.00 93.38 211 SER A N 1
ATOM 1684 C CA . SER A 1 211 ? -26.156 -1.131 26.754 1.00 93.38 211 SER A CA 1
ATOM 1685 C C . SER A 1 211 ? -26.369 -2.066 25.555 1.00 93.38 211 SER A C 1
ATOM 1687 O O . SER A 1 211 ? -27.510 -2.273 25.135 1.00 93.38 211 SER A O 1
ATOM 1689 N N . ILE A 1 212 ? -25.295 -2.597 24.963 1.00 94.88 212 ILE A N 1
ATOM 1690 C CA . ILE A 1 212 ? -25.360 -3.491 23.807 1.00 94.88 212 ILE A CA 1
ATOM 1691 C C . ILE A 1 212 ? -25.274 -4.939 24.291 1.00 94.88 212 ILE A C 1
ATOM 1693 O O . ILE A 1 212 ? -24.313 -5.334 24.944 1.00 94.88 212 ILE A O 1
ATOM 1697 N N . GLU A 1 213 ? -26.285 -5.730 23.942 1.00 95.31 213 GLU A N 1
ATOM 1698 C CA . GLU A 1 213 ? -26.346 -7.157 24.261 1.00 95.31 213 GLU A CA 1
ATOM 1699 C C . GLU A 1 213 ? -25.213 -7.936 23.554 1.00 95.31 213 GLU A C 1
ATOM 1701 O O . GLU A 1 213 ? -24.988 -7.717 22.353 1.00 95.31 213 GLU A O 1
ATOM 1706 N N . PRO A 1 214 ? -24.503 -8.848 24.251 1.00 95.00 214 PRO A N 1
ATOM 1707 C CA . PRO A 1 214 ? -23.401 -9.626 23.677 1.00 95.00 214 PRO A CA 1
ATOM 1708 C C . PRO A 1 214 ? -23.776 -10.420 22.420 1.00 95.00 214 PRO A C 1
ATOM 1710 O O . PRO A 1 214 ? -22.972 -10.527 21.495 1.00 95.00 214 PRO A O 1
ATOM 1713 N N . GLU A 1 215 ? -25.006 -10.927 22.344 1.00 95.31 215 GLU A N 1
ATOM 1714 C CA . GLU A 1 215 ? -25.515 -11.702 21.208 1.00 95.31 215 GLU A CA 1
ATOM 1715 C C . GLU A 1 215 ? -25.576 -10.856 19.926 1.00 95.31 215 GLU A C 1
ATOM 1717 O O . GLU A 1 215 ? -25.296 -11.339 18.825 1.00 95.31 215 GLU A O 1
ATOM 1722 N N . ILE A 1 216 ? -25.897 -9.564 20.061 1.00 94.38 216 ILE A N 1
ATOM 1723 C CA . ILE A 1 216 ? -25.910 -8.627 18.934 1.00 94.38 216 ILE A CA 1
ATOM 1724 C C . ILE A 1 216 ? -24.480 -8.383 18.442 1.00 94.38 216 ILE A C 1
ATOM 1726 O O . ILE A 1 216 ? -24.249 -8.342 17.233 1.00 94.38 216 ILE A O 1
ATOM 1730 N N . ILE A 1 217 ? -23.517 -8.261 19.361 1.00 94.56 217 ILE A N 1
ATOM 1731 C CA . ILE A 1 217 ? -22.098 -8.089 19.019 1.00 94.56 217 IL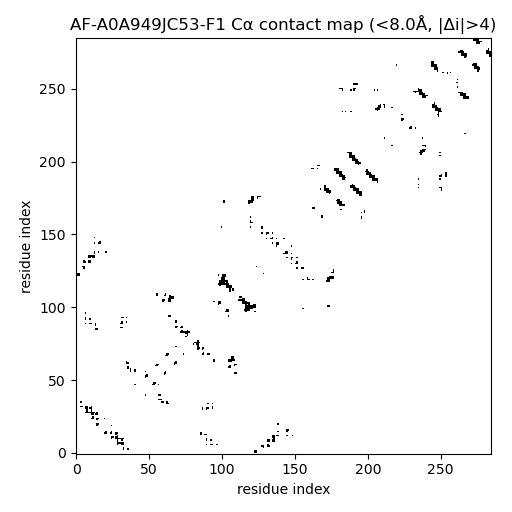E A CA 1
ATOM 1732 C C . ILE A 1 217 ? -21.586 -9.309 18.251 1.00 94.56 217 ILE A C 1
ATOM 1734 O O . ILE A 1 217 ? -20.961 -9.144 17.207 1.00 94.56 217 ILE A O 1
ATOM 1738 N N . GLU A 1 218 ? -21.895 -10.525 18.705 1.00 94.19 218 GLU A N 1
ATOM 1739 C CA . GLU A 1 218 ? -21.476 -11.760 18.031 1.00 94.19 218 GLU A CA 1
ATOM 1740 C C . GLU A 1 218 ? -22.059 -11.873 16.612 1.00 94.19 218 GLU A C 1
ATOM 1742 O O . GLU A 1 218 ? -21.350 -12.217 15.660 1.00 94.19 218 GLU A O 1
ATOM 1747 N N . MET A 1 219 ? -23.333 -11.506 16.439 1.00 93.56 219 MET A N 1
ATOM 1748 C CA . MET A 1 219 ? -23.972 -11.445 15.124 1.00 93.56 219 MET A CA 1
ATOM 1749 C C . MET A 1 219 ? -23.277 -10.438 14.194 1.00 93.56 219 MET A C 1
ATOM 1751 O O . MET A 1 219 ? -23.058 -10.736 13.014 1.00 93.56 219 MET A O 1
ATOM 1755 N N . ILE A 1 220 ? -22.938 -9.248 14.701 1.00 94.06 220 ILE A N 1
ATOM 1756 C CA . ILE A 1 220 ? -22.228 -8.226 13.926 1.00 94.06 220 ILE A CA 1
ATOM 1757 C C . ILE A 1 220 ? -20.816 -8.707 13.565 1.00 94.06 220 ILE A C 1
ATOM 1759 O O . ILE A 1 220 ? -20.438 -8.628 12.396 1.00 94.06 220 ILE A O 1
ATOM 1763 N N . ASP A 1 221 ? -20.064 -9.253 14.525 1.00 93.19 221 ASP A N 1
ATOM 1764 C CA . ASP A 1 221 ? -18.715 -9.796 14.319 1.00 93.19 221 ASP A CA 1
ATOM 1765 C C . ASP A 1 221 ? -18.715 -10.878 13.227 1.00 93.19 221 ASP A C 1
ATOM 1767 O O . ASP A 1 221 ? -17.824 -10.903 12.376 1.00 93.19 221 ASP A O 1
ATOM 1771 N N . SER A 1 222 ? -19.725 -11.756 13.216 1.00 90.50 222 SER A N 1
ATOM 1772 C CA . SER A 1 222 ? -19.893 -12.779 12.178 1.00 90.50 222 SER A CA 1
ATOM 1773 C C . SER A 1 222 ? -20.062 -12.153 10.788 1.00 90.50 222 SER A C 1
ATOM 1775 O O . SER A 1 222 ? -19.305 -12.463 9.865 1.00 90.50 222 SER A O 1
ATOM 1777 N N . LYS A 1 223 ? -20.967 -11.172 10.654 1.00 89.62 223 LYS A N 1
ATOM 1778 C CA . LYS A 1 223 ? -21.184 -10.443 9.392 1.00 89.62 223 LYS A CA 1
ATOM 1779 C C . LYS A 1 223 ? -19.932 -9.690 8.933 1.00 89.62 223 LYS A C 1
ATOM 1781 O O . LYS A 1 223 ? -19.609 -9.702 7.747 1.00 89.62 223 LYS A O 1
ATOM 1786 N N . ILE A 1 224 ? -19.201 -9.054 9.852 1.00 87.94 224 ILE A N 1
ATOM 1787 C CA . ILE A 1 224 ? -17.949 -8.353 9.535 1.00 87.94 224 ILE A CA 1
ATOM 1788 C C . ILE A 1 224 ? -16.904 -9.346 9.024 1.00 87.94 224 ILE A C 1
ATOM 1790 O O . ILE A 1 224 ? -16.313 -9.088 7.975 1.00 87.94 224 ILE A O 1
ATOM 1794 N N . LYS A 1 225 ? -16.707 -10.481 9.712 1.00 85.56 225 LYS A N 1
ATOM 1795 C CA . LYS A 1 225 ? -15.739 -11.531 9.340 1.00 85.56 225 LYS A CA 1
ATOM 1796 C C . LYS A 1 225 ? -16.013 -12.143 7.970 1.00 85.56 225 LYS A C 1
ATOM 1798 O O . LYS A 1 225 ? -15.067 -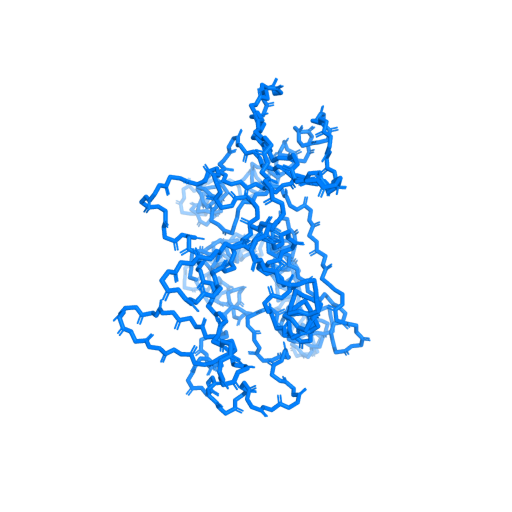12.447 7.249 1.00 85.56 225 LYS A O 1
ATOM 1803 N N . GLU A 1 226 ? -17.280 -12.315 7.611 1.00 77.56 226 GLU A N 1
ATOM 1804 C CA . GLU A 1 226 ? -17.684 -12.836 6.299 1.00 77.56 226 GLU A CA 1
ATOM 1805 C C . GLU A 1 226 ? -17.579 -11.793 5.176 1.00 77.56 226 GLU A C 1
ATOM 1807 O O . GLU A 1 226 ? -17.600 -12.142 3.995 1.00 77.56 226 GLU A O 1
ATOM 1812 N N . SER A 1 227 ? -17.442 -10.515 5.531 1.00 75.44 227 SER A N 1
ATOM 1813 C CA . SER A 1 227 ? -17.367 -9.404 4.588 1.00 75.44 227 SER A CA 1
ATOM 1814 C C . SER A 1 227 ? -15.939 -8.878 4.397 1.00 75.44 227 SER A C 1
ATOM 1816 O O . SER A 1 227 ? -15.016 -9.135 5.175 1.00 75.44 227 SER A O 1
ATOM 1818 N N . MET A 1 228 ? -15.777 -8.018 3.390 1.00 68.62 228 MET A N 1
ATOM 1819 C CA . MET A 1 228 ? -14.547 -7.245 3.176 1.00 68.62 228 MET A CA 1
ATOM 1820 C C . MET A 1 228 ? -14.249 -6.249 4.310 1.00 68.62 228 MET A C 1
ATOM 1822 O O . MET A 1 228 ? -13.134 -5.731 4.392 1.00 68.62 228 MET A O 1
ATOM 1826 N N . LEU A 1 229 ? -15.223 -5.970 5.185 1.00 76.56 229 LEU A N 1
ATOM 1827 C CA . LEU A 1 229 ? -15.077 -5.027 6.295 1.00 76.56 229 LEU A CA 1
ATOM 1828 C C . LEU A 1 229 ? -14.105 -5.534 7.354 1.00 76.56 229 LEU A C 1
ATOM 1830 O O . LEU A 1 229 ? -13.499 -4.717 8.037 1.00 76.56 229 LEU A O 1
ATOM 1834 N N . SER A 1 230 ? -13.892 -6.849 7.441 1.00 77.38 230 SER A N 1
ATOM 1835 C CA . SER A 1 230 ? -12.885 -7.461 8.316 1.00 77.38 230 SER A CA 1
ATOM 1836 C C . SER A 1 230 ? -11.471 -6.897 8.117 1.00 77.38 230 SER A C 1
ATOM 1838 O O . SER A 1 230 ? -10.668 -6.903 9.044 1.00 77.38 230 SER A O 1
ATOM 1840 N N . HIS A 1 231 ? -11.161 -6.358 6.933 1.00 69.81 231 HIS A N 1
ATOM 1841 C CA . HIS A 1 231 ? -9.886 -5.686 6.665 1.00 69.81 231 HIS A CA 1
ATOM 1842 C C . HIS A 1 231 ? -9.816 -4.243 7.180 1.00 69.81 231 HIS A C 1
ATOM 1844 O O . HIS A 1 231 ? -8.721 -3.717 7.364 1.00 69.81 231 HIS A O 1
ATOM 1850 N N . LEU A 1 232 ? -10.964 -3.589 7.358 1.00 75.00 232 LEU A N 1
ATOM 1851 C CA . LEU A 1 232 ? -11.072 -2.200 7.813 1.00 75.00 232 LEU A CA 1
ATOM 1852 C C . LEU A 1 232 ? -11.384 -2.103 9.313 1.00 75.00 232 LEU A C 1
ATOM 1854 O O . LEU A 1 232 ? -11.023 -1.111 9.939 1.00 75.00 232 LEU A O 1
ATOM 1858 N N . LEU A 1 233 ? -12.049 -3.120 9.864 1.00 85.94 233 LEU A N 1
ATOM 1859 C CA . LEU A 1 233 ? -12.486 -3.232 11.253 1.00 85.94 233 LEU A CA 1
ATOM 1860 C C . LEU A 1 233 ? -11.791 -4.418 11.925 1.00 85.94 233 LEU A C 1
ATOM 1862 O O . LEU A 1 233 ? -12.406 -5.440 12.220 1.00 85.94 233 LEU A O 1
ATOM 1866 N N . GLU A 1 234 ? -10.488 -4.283 12.141 1.00 85.69 234 GLU A N 1
ATOM 1867 C CA . GLU A 1 234 ? -9.690 -5.319 12.804 1.00 85.69 234 GLU A CA 1
ATOM 1868 C C . GLU A 1 234 ? -9.969 -5.342 14.315 1.00 85.69 234 GLU A C 1
ATOM 1870 O O . GLU A 1 234 ? -10.027 -6.410 14.923 1.00 85.69 234 GLU A O 1
ATOM 1875 N N . TYR A 1 235 ? -10.200 -4.161 14.902 1.00 90.75 235 TYR A N 1
ATOM 1876 C CA . TYR A 1 235 ? -10.500 -3.975 16.325 1.00 90.75 235 TYR A CA 1
ATOM 1877 C C . TYR A 1 235 ? -11.836 -3.235 16.482 1.00 90.75 235 TYR A C 1
ATOM 1879 O O . TYR A 1 235 ? -11.833 -2.028 16.722 1.00 90.75 235 TYR A O 1
ATOM 1887 N N . PRO A 1 236 ? -12.988 -3.890 16.263 1.00 93.44 236 PRO A N 1
ATOM 1888 C CA . PRO A 1 236 ? -14.276 -3.207 16.240 1.00 93.44 236 PRO A CA 1
ATOM 1889 C C . PRO A 1 236 ? -14.710 -2.744 17.639 1.00 93.44 236 PRO A C 1
ATOM 1891 O O . PRO A 1 236 ? -14.790 -3.530 18.579 1.00 93.44 236 PRO A O 1
ATOM 1894 N N . VAL A 1 237 ? -15.031 -1.457 17.743 1.00 95.12 237 VAL A N 1
ATOM 1895 C CA . VAL A 1 237 ? -15.621 -0.779 18.900 1.00 95.12 237 VAL A CA 1
ATOM 1896 C C . VAL A 1 237 ? -17.089 -0.495 18.618 1.00 95.12 237 VAL A C 1
ATOM 1898 O O . VAL A 1 237 ? -17.425 0.050 17.563 1.00 95.12 237 VAL A O 1
ATOM 1901 N N . TYR A 1 238 ? -17.943 -0.824 19.583 1.00 96.12 238 TYR A N 1
ATOM 1902 C CA . TYR A 1 238 ? -19.396 -0.767 19.471 1.00 96.12 238 TYR A CA 1
ATOM 1903 C C . TYR A 1 238 ? -19.973 0.328 20.367 1.00 96.12 238 TYR A C 1
ATOM 1905 O O . TYR A 1 238 ? -19.883 0.251 21.589 1.00 96.12 238 TYR A O 1
ATOM 1913 N N . THR A 1 239 ? -20.602 1.333 19.763 1.00 95.88 239 THR A N 1
ATOM 1914 C CA . THR A 1 239 ? -21.209 2.464 20.487 1.00 95.88 239 THR A CA 1
ATOM 1915 C C . THR A 1 239 ? -22.674 2.636 20.114 1.00 95.88 239 THR A C 1
ATOM 1917 O O . THR A 1 239 ? -23.038 2.462 18.953 1.00 95.88 239 THR A O 1
ATOM 1920 N N . MET A 1 240 ? -23.529 2.963 21.080 1.00 95.00 240 MET A N 1
ATOM 1921 C CA . MET A 1 240 ? -24.951 3.204 20.843 1.00 95.00 240 MET A CA 1
ATOM 1922 C C . MET A 1 240 ? -25.196 4.688 20.564 1.00 95.00 240 MET A C 1
ATOM 1924 O O . MET A 1 240 ? -25.074 5.525 21.456 1.00 95.00 240 MET A O 1
ATOM 1928 N N . GLU A 1 241 ? -25.616 5.034 19.346 1.00 93.81 241 GLU A N 1
ATOM 1929 C CA . GLU A 1 241 ? -25.944 6.415 18.983 1.00 93.81 241 GLU A CA 1
ATOM 1930 C C . GLU A 1 241 ? -27.355 6.493 18.395 1.00 93.81 241 GLU A C 1
ATOM 1932 O O . GLU A 1 241 ? -27.653 5.917 17.351 1.00 93.81 241 GLU A O 1
ATOM 1937 N N . LYS A 1 242 ? -28.254 7.222 19.073 1.00 90.56 242 LYS A N 1
ATOM 1938 C CA . LYS A 1 242 ? -29.643 7.460 18.620 1.00 90.56 242 LYS A CA 1
ATOM 1939 C C . LYS A 1 242 ? -30.403 6.171 18.245 1.00 90.56 242 LYS A C 1
ATOM 1941 O O . LYS A 1 242 ? -31.183 6.165 17.300 1.00 90.56 242 LYS A O 1
ATOM 1946 N N . GLY A 1 243 ? -30.170 5.084 18.984 1.00 88.44 243 GLY A N 1
ATOM 1947 C CA . GLY A 1 243 ? -30.823 3.786 18.765 1.00 88.44 243 GLY A CA 1
ATOM 1948 C C . GLY A 1 243 ? -30.188 2.913 17.676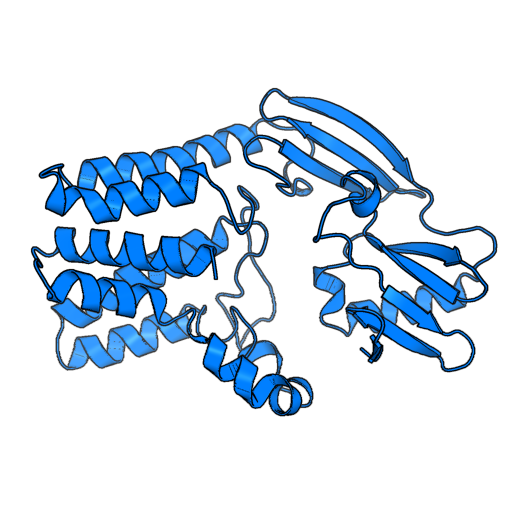 1.00 88.44 243 GLY A C 1
ATOM 1949 O O . GLY A 1 243 ? -30.641 1.793 17.471 1.00 88.44 243 GLY A O 1
ATOM 1950 N N . THR A 1 244 ? -29.132 3.385 17.011 1.00 93.75 244 THR A N 1
ATOM 1951 C CA . THR A 1 244 ? -28.346 2.601 16.046 1.00 93.75 244 THR A CA 1
ATOM 1952 C C . THR A 1 244 ? -27.007 2.219 16.670 1.00 93.75 244 THR A C 1
ATOM 1954 O O . THR A 1 244 ? -26.421 3.006 17.418 1.00 93.75 244 THR A O 1
ATOM 1957 N N . ILE A 1 245 ? -26.500 1.021 16.368 1.00 96.50 245 ILE A N 1
ATOM 1958 C CA . ILE A 1 245 ? -25.147 0.640 16.784 1.00 96.50 245 ILE A CA 1
ATOM 1959 C C . ILE A 1 245 ? -24.162 1.195 15.758 1.00 96.50 245 ILE A C 1
ATOM 1961 O O . ILE A 1 245 ? -24.217 0.841 14.582 1.00 96.50 245 ILE A O 1
ATOM 1965 N N . VAL A 1 246 ? -23.258 2.054 16.212 1.00 96.19 246 VAL A N 1
ATOM 1966 C CA . VAL A 1 246 ? -22.150 2.597 15.428 1.00 96.19 246 VAL A CA 1
ATOM 1967 C C . VAL A 1 246 ? -20.898 1.793 15.736 1.00 96.19 246 VAL A C 1
ATOM 1969 O O . VAL A 1 246 ? -20.487 1.671 16.891 1.00 96.19 246 VAL A O 1
ATOM 1972 N N . ILE A 1 247 ? -20.297 1.261 14.682 1.00 95.44 247 ILE A N 1
ATOM 1973 C CA . ILE A 1 247 ? -19.131 0.392 14.699 1.00 95.44 247 ILE A CA 1
ATOM 1974 C C . ILE A 1 247 ? -17.963 1.165 14.092 1.00 95.44 247 ILE A C 1
ATOM 1976 O O . ILE A 1 247 ? -18.045 1.693 12.976 1.00 95.44 247 ILE A O 1
ATOM 1980 N N . ARG A 1 248 ? -16.864 1.236 14.839 1.00 93.69 248 ARG A N 1
ATOM 1981 C CA . ARG A 1 248 ? -15.627 1.934 14.463 1.00 93.69 248 ARG A CA 1
ATOM 1982 C C . ARG A 1 248 ? -14.443 1.015 14.735 1.00 93.69 248 ARG A C 1
ATOM 1984 O O . ARG A 1 248 ? -14.519 0.188 15.628 1.00 93.69 248 ARG A O 1
ATOM 1991 N N . ASP A 1 249 ? -13.335 1.159 14.022 1.00 91.88 249 ASP A N 1
ATOM 1992 C CA . ASP A 1 249 ? -12.088 0.512 14.457 1.00 91.88 249 ASP A CA 1
ATOM 1993 C C . ASP A 1 249 ? -11.540 1.250 15.692 1.00 91.88 249 ASP A C 1
ATOM 1995 O O . ASP A 1 249 ? -11.625 2.472 15.751 1.00 91.88 249 ASP A O 1
ATOM 1999 N N . ALA A 1 250 ? -10.958 0.569 16.677 1.00 90.06 250 ALA A N 1
ATOM 2000 C CA . ALA A 1 250 ? -10.466 1.193 17.907 1.00 90.06 250 ALA A CA 1
ATOM 2001 C C . ALA A 1 250 ? -9.440 2.311 17.633 1.00 90.06 250 ALA A C 1
ATOM 2003 O O . ALA A 1 250 ? -9.421 3.344 18.315 1.00 90.06 250 ALA A O 1
ATOM 2004 N N . ARG A 1 251 ? -8.653 2.176 16.554 1.00 87.12 251 ARG A N 1
ATOM 2005 C CA . ARG A 1 251 ? -7.691 3.191 16.085 1.00 87.12 251 ARG A CA 1
ATOM 2006 C C . ARG A 1 251 ? -8.370 4.485 15.620 1.00 87.12 251 ARG A C 1
ATOM 2008 O O . ARG A 1 251 ? -7.709 5.516 15.532 1.00 87.12 251 ARG A O 1
ATOM 2015 N N . TYR A 1 252 ? -9.685 4.474 15.375 1.00 85.56 252 TYR A N 1
ATOM 2016 C CA . TYR A 1 252 ? -10.509 5.636 15.009 1.00 85.56 252 TYR A CA 1
ATOM 2017 C C . TYR A 1 252 ? -10.342 6.824 15.966 1.00 85.56 252 TYR A C 1
ATOM 2019 O O . TYR A 1 252 ? -10.395 7.982 15.548 1.00 85.56 252 TYR A O 1
ATOM 2027 N N . SER A 1 253 ? -10.131 6.530 17.247 1.00 84.62 253 SER A N 1
ATOM 2028 C CA . SER A 1 253 ? -9.928 7.502 18.326 1.00 84.62 253 SER A CA 1
ATOM 2029 C C . SER A 1 253 ? -8.659 8.351 18.177 1.00 84.62 253 SER A C 1
ATOM 2031 O O . SER A 1 253 ? -8.633 9.484 18.655 1.00 84.62 253 SER A O 1
ATOM 2033 N N . LEU A 1 254 ? -7.636 7.833 17.489 1.00 84.12 254 LEU A N 1
ATOM 2034 C CA . LEU A 1 254 ? -6.361 8.519 17.276 1.00 84.12 254 LEU A CA 1
ATOM 2035 C C . LEU A 1 254 ? -6.393 9.464 16.070 1.00 84.12 254 LEU A C 1
ATOM 2037 O O . LEU A 1 254 ? -5.543 10.344 15.940 1.00 84.12 254 LEU A O 1
ATOM 2041 N N . PHE A 1 255 ? -7.362 9.308 15.166 1.00 78.12 255 PHE A N 1
ATOM 2042 C CA . PHE A 1 255 ? -7.441 10.160 13.986 1.00 78.12 255 PHE A CA 1
ATOM 2043 C C . PHE A 1 255 ? -8.098 11.509 14.316 1.00 78.12 255 PHE A C 1
ATOM 2045 O O . PHE A 1 255 ? -9.134 11.551 14.988 1.00 78.12 255 PHE A O 1
ATOM 2052 N N . PRO A 1 256 ? -7.578 12.630 13.774 1.00 74.00 256 PRO A N 1
ATOM 2053 C CA . PRO A 1 256 ? -8.247 13.921 13.870 1.00 74.00 256 PRO A CA 1
ATOM 2054 C C . PRO A 1 256 ? -9.690 13.827 13.367 1.00 74.00 256 PRO A C 1
ATOM 2056 O O . PRO A 1 256 ? -9.957 13.147 12.374 1.00 74.00 256 PRO A O 1
ATOM 2059 N N . LYS A 1 257 ? -10.624 14.566 13.983 1.00 71.88 257 LYS A N 1
ATOM 2060 C CA . LYS A 1 257 ? -12.040 14.583 13.556 1.00 71.88 257 LYS A CA 1
ATOM 2061 C C . LYS A 1 257 ? -12.226 14.950 12.077 1.00 71.88 257 LYS A C 1
ATOM 2063 O O . LYS A 1 257 ? -13.196 14.519 11.469 1.00 71.88 257 LYS A O 1
ATOM 2068 N N . SER A 1 258 ? -11.292 15.712 11.506 1.00 60.44 258 SER A N 1
ATOM 2069 C CA . SER A 1 258 ? -11.252 16.109 10.093 1.00 60.44 258 SER A CA 1
ATOM 2070 C C . SER A 1 258 ? -10.697 15.035 9.144 1.00 60.44 258 SER A C 1
ATOM 2072 O O . SER A 1 258 ? -10.629 15.263 7.937 1.00 60.44 258 SER A O 1
ATOM 2074 N N . SER A 1 259 ? -10.270 13.876 9.653 1.00 67.25 259 SER A N 1
ATOM 2075 C CA . SER A 1 259 ? -9.686 12.815 8.835 1.00 67.25 259 SER A CA 1
ATOM 2076 C C . SER A 1 259 ? -10.740 12.154 7.948 1.00 67.25 259 SER A C 1
ATOM 2078 O O . SER A 1 259 ? -11.693 11.549 8.430 1.00 67.25 259 SER A O 1
ATOM 2080 N N . ARG A 1 260 ? -10.504 12.181 6.632 1.00 53.28 260 ARG A N 1
ATOM 2081 C CA . ARG A 1 260 ? -11.289 11.458 5.611 1.00 53.28 260 ARG A CA 1
ATOM 2082 C C . ARG A 1 260 ? -11.221 9.929 5.715 1.00 53.28 260 ARG A C 1
ATOM 2084 O O . ARG A 1 260 ? -11.875 9.243 4.943 1.00 53.28 260 ARG A O 1
ATOM 2091 N N . PHE A 1 261 ? -10.384 9.407 6.609 1.00 57.91 261 PHE A N 1
ATOM 2092 C CA . PHE A 1 261 ? -10.239 7.973 6.868 1.00 57.91 261 PHE A CA 1
ATOM 2093 C C . PHE A 1 261 ? -11.123 7.496 8.029 1.00 57.91 261 PHE A C 1
ATOM 2095 O O . PHE A 1 261 ? -11.039 6.342 8.437 1.00 57.91 261 PHE A O 1
ATOM 2102 N N . ARG A 1 262 ? -11.974 8.382 8.563 1.00 72.19 262 ARG A N 1
ATOM 2103 C CA . ARG A 1 262 ? -13.032 8.043 9.512 1.00 72.19 262 ARG A CA 1
ATOM 2104 C C . ARG A 1 262 ? -14.183 7.391 8.753 1.00 72.19 262 ARG A C 1
ATOM 2106 O O . ARG A 1 262 ? -15.030 8.080 8.196 1.00 72.19 262 ARG A O 1
ATOM 2113 N N . PHE A 1 263 ? -14.175 6.066 8.714 1.00 80.75 263 PHE A N 1
ATOM 2114 C CA . PHE A 1 263 ? -15.322 5.285 8.268 1.00 80.75 263 PHE A CA 1
ATOM 2115 C C . PHE A 1 263 ? -16.102 4.821 9.493 1.00 80.75 263 PHE A C 1
ATOM 2117 O O . PHE A 1 263 ? -15.513 4.378 10.479 1.00 80.75 263 PHE A O 1
ATOM 2124 N N . GLU A 1 264 ? -17.418 4.950 9.419 1.00 91.12 264 GLU A N 1
ATOM 2125 C CA . GLU A 1 264 ? -18.349 4.462 10.427 1.00 91.12 264 GLU A CA 1
ATOM 2126 C C . GLU A 1 264 ? -19.271 3.467 9.745 1.00 91.12 264 GLU A C 1
ATOM 2128 O O . GLU A 1 264 ? -19.751 3.707 8.631 1.00 91.12 264 GLU A O 1
ATOM 2133 N N . ILE A 1 265 ? -19.468 2.333 10.404 1.00 93.31 265 ILE A N 1
ATOM 2134 C CA . ILE A 1 265 ? -20.419 1.325 9.965 1.00 93.31 265 ILE A CA 1
ATOM 2135 C C . ILE A 1 265 ? -21.556 1.332 10.958 1.00 93.31 265 ILE A C 1
ATOM 2137 O O . ILE A 1 265 ? -21.349 1.389 12.164 1.00 93.31 265 ILE A O 1
ATOM 2141 N N . PHE A 1 266 ? -22.763 1.291 10.439 1.00 95.06 266 PHE A N 1
ATOM 2142 C CA . PHE A 1 266 ? -23.969 1.331 11.226 1.00 95.06 266 PHE A CA 1
ATOM 2143 C C . PHE A 1 266 ? -24.636 -0.031 11.147 1.00 95.06 266 PHE A C 1
ATOM 2145 O O . PHE A 1 266 ? -24.675 -0.662 10.088 1.00 95.06 266 PHE A O 1
ATOM 2152 N N . PHE A 1 267 ? -25.159 -0.483 12.276 1.00 95.50 267 PHE A N 1
ATOM 2153 C CA . PHE A 1 267 ? -25.971 -1.678 12.363 1.00 95.50 267 PHE A CA 1
ATOM 2154 C C . PHE A 1 267 ? -27.369 -1.307 12.847 1.00 95.50 267 PHE A C 1
ATOM 2156 O O . PHE A 1 267 ? -27.558 -0.787 13.951 1.00 95.50 267 PHE A O 1
ATOM 2163 N N . ASP A 1 268 ? -28.335 -1.575 11.978 1.00 92.31 268 ASP A N 1
ATOM 2164 C CA . ASP A 1 268 ? -29.758 -1.385 12.222 1.00 92.31 268 ASP A CA 1
ATOM 2165 C C . ASP A 1 268 ? -30.303 -2.634 12.928 1.00 92.31 268 ASP A C 1
ATOM 2167 O O . ASP A 1 268 ? -30.303 -3.728 12.355 1.00 92.31 268 ASP A O 1
ATOM 2171 N N . LYS A 1 269 ? -30.713 -2.484 14.195 1.00 89.19 269 LYS A N 1
ATOM 2172 C CA . LYS A 1 269 ? -31.196 -3.605 15.016 1.00 89.19 269 LYS A CA 1
ATOM 2173 C C . LYS A 1 269 ? -32.498 -4.197 14.484 1.00 89.19 269 LYS A C 1
ATOM 2175 O O . LYS A 1 269 ? -32.683 -5.405 14.595 1.00 89.19 269 LYS A O 1
ATOM 2180 N N . ASP A 1 270 ? -33.365 -3.369 13.907 1.00 89.50 270 ASP A N 1
ATOM 2181 C CA . ASP A 1 270 ? -34.699 -3.790 13.480 1.00 89.50 270 ASP A CA 1
ATOM 2182 C C . ASP A 1 270 ? -34.626 -4.599 12.183 1.00 89.50 270 ASP A C 1
ATOM 2184 O O . ASP A 1 270 ? -35.325 -5.599 12.015 1.00 89.50 270 ASP A O 1
ATOM 2188 N N . THR A 1 271 ? -33.752 -4.191 11.259 1.00 89.69 271 THR A N 1
ATOM 2189 C CA . THR A 1 271 ? -33.582 -4.873 9.968 1.00 89.69 271 THR A CA 1
ATOM 2190 C C . THR A 1 271 ? -32.463 -5.916 9.971 1.00 89.69 271 THR A C 1
ATOM 2192 O O . THR A 1 271 ? -32.394 -6.746 9.063 1.00 89.69 271 THR A O 1
ATOM 2195 N N . GLY A 1 272 ? -31.552 -5.873 10.947 1.00 89.69 272 GLY A N 1
ATOM 2196 C CA . GLY A 1 272 ? -30.371 -6.736 11.006 1.00 89.69 272 GLY A CA 1
ATOM 2197 C C . GLY A 1 272 ? -29.344 -6.460 9.898 1.00 89.69 272 GLY A C 1
ATOM 2198 O O . GLY A 1 272 ? -28.568 -7.353 9.524 1.00 89.69 272 GLY A O 1
ATOM 2199 N N . THR A 1 273 ? -29.351 -5.255 9.322 1.00 90.62 273 THR A N 1
ATOM 2200 C CA . THR A 1 273 ? -28.497 -4.882 8.181 1.00 90.62 273 THR A CA 1
ATOM 2201 C C . THR A 1 273 ? -27.333 -3.992 8.599 1.00 90.62 273 THR A C 1
ATOM 2203 O O . THR A 1 273 ? -27.523 -3.045 9.364 1.00 90.62 273 THR A O 1
ATOM 2206 N N . LEU A 1 274 ? -26.154 -4.256 8.029 1.00 91.88 274 LEU A N 1
ATOM 2207 C CA . LEU A 1 274 ? -25.013 -3.345 8.074 1.00 91.88 274 LEU A CA 1
ATOM 2208 C C . LEU A 1 274 ? -25.129 -2.330 6.940 1.00 91.88 274 LEU A C 1
ATOM 2210 O O . LEU A 1 274 ? -25.466 -2.683 5.810 1.00 91.88 274 LEU A O 1
ATOM 2214 N N . PHE A 1 275 ? -24.828 -1.074 7.233 1.00 91.62 275 PHE A N 1
ATOM 2215 C CA . PHE A 1 275 ? -24.802 -0.020 6.233 1.00 91.62 275 PHE A CA 1
ATOM 2216 C C . PHE A 1 275 ? -23.736 1.022 6.556 1.00 91.62 275 PHE A C 1
ATOM 2218 O O . PHE A 1 275 ? -23.241 1.118 7.676 1.00 91.62 275 PHE A O 1
ATOM 2225 N N . MET A 1 276 ? -23.384 1.826 5.561 1.00 90.25 276 MET A N 1
ATOM 2226 C CA . MET A 1 276 ? -22.559 3.017 5.734 1.00 90.25 276 MET A CA 1
ATOM 2227 C C . MET A 1 276 ? -23.281 4.250 5.200 1.00 90.25 276 MET A C 1
ATOM 2229 O O . MET A 1 276 ? -24.067 4.163 4.253 1.00 90.25 276 MET A O 1
ATOM 2233 N N . GLU A 1 277 ? -22.981 5.412 5.774 1.00 87.19 277 GLU A N 1
ATOM 2234 C CA . GLU A 1 277 ? -23.428 6.695 5.238 1.00 87.19 277 GLU A CA 1
ATOM 2235 C C . GLU A 1 277 ? -22.312 7.340 4.412 1.00 87.19 277 GLU A C 1
ATOM 2237 O O . GLU A 1 277 ? -21.259 7.719 4.923 1.00 87.19 277 GLU A O 1
ATOM 2242 N N . LEU A 1 278 ? -22.542 7.483 3.108 1.00 79.38 278 LEU A N 1
ATOM 2243 C CA . LEU A 1 278 ? -21.619 8.133 2.182 1.00 79.38 278 LEU A CA 1
ATOM 2244 C C . LEU A 1 278 ? -22.285 9.360 1.572 1.00 79.38 278 LEU A C 1
ATOM 2246 O O . LEU A 1 278 ? -23.261 9.242 0.832 1.00 79.38 278 LEU A O 1
ATOM 2250 N N . ALA A 1 279 ? -21.753 10.547 1.880 1.00 79.50 279 ALA A N 1
ATOM 2251 C CA . ALA A 1 279 ? -22.282 11.829 1.403 1.00 79.50 279 ALA A CA 1
ATOM 2252 C C . ALA A 1 279 ? -23.802 11.987 1.651 1.00 79.50 279 ALA A C 1
ATOM 2254 O O . ALA A 1 279 ? -24.547 12.426 0.774 1.00 79.50 279 ALA A O 1
ATOM 2255 N N . GLY A 1 280 ? -24.260 11.583 2.843 1.00 81.75 280 GLY A N 1
ATOM 2256 C CA . GLY A 1 280 ? -25.668 11.644 3.249 1.00 81.75 280 GLY A CA 1
ATOM 2257 C C . GLY A 1 280 ? -26.565 10.567 2.630 1.00 81.75 280 GLY A C 1
ATOM 2258 O O . GLY A 1 280 ? -27.786 10.691 2.690 1.00 81.75 280 GLY A O 1
ATOM 2259 N N . ARG A 1 281 ? -25.996 9.528 2.005 1.00 84.62 281 ARG A N 1
ATOM 2260 C CA . ARG A 1 281 ? -26.745 8.391 1.453 1.00 84.62 281 ARG A CA 1
ATOM 2261 C C . ARG A 1 281 ? -26.409 7.104 2.194 1.00 84.62 281 ARG A C 1
ATOM 2263 O O . ARG A 1 281 ? -25.234 6.797 2.374 1.00 84.62 281 ARG A O 1
ATOM 2270 N N . ARG A 1 282 ? -27.442 6.331 2.536 1.00 88.75 282 ARG A N 1
ATOM 2271 C CA . ARG A 1 282 ? -27.318 4.963 3.053 1.00 88.75 282 ARG A CA 1
ATOM 2272 C C . ARG A 1 282 ? -26.878 4.020 1.934 1.00 88.75 282 ARG A C 1
ATOM 2274 O O . ARG A 1 282 ? -27.484 4.000 0.861 1.00 88.75 282 ARG A O 1
ATOM 2281 N N . VAL A 1 283 ? -25.825 3.255 2.194 1.00 85.56 283 VAL A N 1
ATOM 2282 C CA . VAL A 1 283 ? -25.323 2.184 1.331 1.00 85.56 283 VAL A CA 1
ATOM 2283 C C . VAL A 1 283 ? -25.278 0.914 2.167 1.00 85.56 283 VAL A C 1
ATOM 2285 O O . VAL A 1 283 ? -24.464 0.818 3.082 1.00 85.56 283 VAL A O 1
ATOM 2288 N N . ASP A 1 284 ? -26.167 -0.030 1.872 1.00 87.00 284 ASP A N 1
ATOM 2289 C CA . ASP A 1 284 ? -26.176 -1.333 2.540 1.00 87.00 284 ASP A CA 1
ATOM 2290 C C . ASP A 1 284 ? -24.951 -2.154 2.099 1.00 87.00 284 ASP A C 1
ATOM 2292 O O . ASP A 1 284 ? -24.549 -2.098 0.928 1.00 87.00 284 ASP A O 1
ATOM 2296 N N . LEU A 1 285 ? -24.349 -2.867 3.054 1.00 79.38 285 LEU A N 1
ATOM 2297 C CA . LEU A 1 285 ? -23.083 -3.596 2.911 1.00 79.38 285 LEU A CA 1
ATOM 2298 C C . LEU A 1 285 ? -23.295 -5.108 2.810 1.00 79.38 285 LEU A C 1
ATOM 2300 O O . LEU A 1 285 ? -24.155 -5.642 3.547 1.00 79.38 285 LEU A O 1
#

Nearest PDB structures (foldseek):
  3pcr-assembly1_A  TM=6.127E-01  e=7.843E+00  Escherichia coli O157:H7
  4aby-assembly2_B  TM=3.651E-01  e=7.433E+00  Deinococcus radiodurans R1 = ATCC 13939 = DSM 20539

Secondary structure (DSSP, 8-state):
-HHHHHHHHHHHHHHHHTT--HHHHHHHHHHHHGGGTTHHHHHTHHHHHTSTTHHHHSTTSGGGSHHHHHHHHHHHHHH-HHHHHHHHHHHHHHHHHHHHBTT-B-TTTTT----B----B-SS-HHHHHHHHHHHHTTTTT--HHHHHHHHHHHHHHHHHHHHHSTTTTT-EE-SSSEEEEEEESSSEEEEEEETT--EEEEEE-SB-TTS-HHHHHHHHHHHHHSGGGGT-SSEEEEEETTEEEEEEGGGGGS-TT-TT---EEEETTTTEEEEEETTEEEE-

Foldseek 3Di:
DQLLLLLLLVQLLLCVVVVDDDVVSNVSSVLLSVLVVLVVVVVCVVVLVPDPCVQQSPRQHVSLAPVVLCVVLVVVCVVPVVVSVSSNVSSVVSLVVQQADLNAHDHDPPVDPDGHHQQLAHSRAPLLSVLSNVLNCCVVVVHDSVVSVCSNVVLSVVSSVLLVPEPPSVQWHHPYNFKTKGWDDDQWIWIWMAGSVHDIDIDTGGQEDPPDDVVLVVLVVVVCVVDPVCSVAVRWRWYADPNKTKIFRPNLVVDDPPDPSGWIWIADPVVRWIWGQDPNDTDTD

pLDDT: mean 90.15, std 8.9, range [53.28, 98.25]

Sequence (285 aa):
MAAAYIHFFLGIGVAYLFGYSGIEVLIVGLIGALQDMDAVSFLFYRQISRSRASELFMHRGITHTILFIALMSGIVFFFHAILGLIILINFSLHIFTDYVTSWGIAPFQPFSKKRYSLGLMTIYDIPLTAFSLFTALSGILSFDVVWAFMVFFGYIGLRFLLKRRLPHRDLLVPVGNITYTFCIPEDDYTVGEIDIFGKISQISIPRADSSIEPEIIEMIDSKIKESMLSHLLEYPVYTMEKGTIVIRDARYSLFPKSSRFRFEIFFDKDTGTLFMELAGRRVDL